Protein AF-A0A529WSM0-F1 (afdb_monomer_lite)

Secondary structure (DSSP, 8-state):
---EEEEE--TTSPPPHHHHTTGGGTTHHHHHHHHHHHHHHHH--S--------EEEE---TT---TT-EEEPTTS-EEE-S-TT-HHHHHHHHHHHHHHTT-------SS-------GGGGGGG--SSSSEESS-SS--SHHHHHHHHHHTT--S-S---------EESS-BTTB-SEE---SHHHHHHHHHHHH-

pLDDT: mean 87.97, std 9.48, range [28.98, 97.44]

Structure (mmCIF, N/CA/C/O backbone):
data_AF-A0A529WSM0-F1
#
_entry.id   AF-A0A529WSM0-F1
#
loop_
_atom_site.group_PDB
_atom_site.id
_atom_site.type_symbol
_atom_site.label_atom_id
_atom_site.label_alt_id
_atom_site.label_comp_id
_atom_site.label_asym_id
_atom_site.label_entity_id
_atom_site.label_seq_id
_atom_site.pdbx_PDB_ins_code
_atom_site.Cartn_x
_atom_site.Cartn_y
_atom_site.Cartn_z
_atom_site.occupancy
_atom_site.B_iso_or_equiv
_atom_site.auth_seq_id
_atom_site.auth_comp_id
_atom_site.auth_asym_id
_atom_site.auth_atom_id
_atom_site.pdbx_PDB_model_num
ATOM 1 N N . VAL A 1 1 ? -7.275 -1.543 5.900 1.00 84.19 1 VAL A N 1
ATOM 2 C CA . VAL A 1 1 ? -6.511 -2.327 4.897 1.00 84.19 1 VAL A CA 1
ATOM 3 C C . VAL A 1 1 ? -5.031 -2.132 5.180 1.00 84.19 1 VAL A C 1
ATOM 5 O O . VAL A 1 1 ? -4.658 -0.983 5.382 1.00 84.19 1 VAL A O 1
ATOM 8 N N . GLY A 1 2 ? -4.216 -3.189 5.252 1.00 86.19 2 GLY A N 1
ATOM 9 C CA . GLY A 1 2 ? -2.780 -3.074 5.559 1.00 86.19 2 GLY A CA 1
ATOM 10 C C . GLY A 1 2 ? -1.899 -3.869 4.594 1.00 86.19 2 GLY A C 1
ATOM 11 O O . GLY A 1 2 ? -2.192 -5.033 4.341 1.00 86.19 2 GLY A O 1
ATOM 12 N N . LYS A 1 3 ? -0.833 -3.246 4.064 1.00 91.62 3 LYS A N 1
ATOM 13 C CA . LYS A 1 3 ? 0.154 -3.885 3.168 1.00 91.62 3 LYS A CA 1
ATOM 14 C C . LYS A 1 3 ? 0.811 -5.070 3.885 1.00 91.62 3 LYS A C 1
ATOM 16 O O . LYS A 1 3 ? 1.392 -4.873 4.951 1.00 91.62 3 LYS A O 1
ATOM 21 N N . GLY A 1 4 ? 0.715 -6.268 3.307 1.00 92.44 4 GLY A N 1
ATOM 22 C CA . GLY A 1 4 ? 1.243 -7.513 3.871 1.00 92.44 4 GLY A CA 1
ATOM 23 C C . GLY A 1 4 ? 2.352 -8.145 3.032 1.00 92.44 4 GLY A C 1
ATOM 24 O O . GLY A 1 4 ? 2.320 -9.350 2.810 1.00 92.44 4 GLY A O 1
ATOM 25 N N . VAL A 1 5 ? 3.318 -7.366 2.542 1.00 95.50 5 VAL A N 1
ATOM 26 C CA . VAL A 1 5 ? 4.475 -7.935 1.830 1.00 95.50 5 VAL A CA 1
ATOM 27 C C . VAL A 1 5 ? 5.446 -8.509 2.864 1.00 95.50 5 VAL A C 1
ATOM 29 O O . VAL A 1 5 ? 6.150 -7.774 3.546 1.00 95.50 5 VAL A O 1
ATOM 32 N N . CYS A 1 6 ? 5.430 -9.828 3.051 1.00 95.56 6 CYS A N 1
ATOM 33 C CA . CYS A 1 6 ? 6.195 -10.520 4.092 1.00 95.56 6 CYS A CA 1
ATOM 34 C C . CYS A 1 6 ? 7.708 -10.355 3.913 1.00 95.56 6 CYS A C 1
ATOM 36 O O . CYS A 1 6 ? 8.440 -10.222 4.895 1.00 95.56 6 CYS A O 1
ATOM 38 N N . PHE A 1 7 ? 8.161 -10.350 2.662 1.00 97.19 7 PHE A N 1
ATOM 39 C CA . PHE A 1 7 ? 9.519 -10.001 2.281 1.00 97.19 7 PHE A CA 1
ATOM 40 C C . PHE A 1 7 ? 9.514 -9.400 0.876 1.00 97.19 7 PHE A C 1
ATOM 42 O O . PHE A 1 7 ? 8.756 -9.845 0.010 1.00 97.19 7 PHE A O 1
ATOM 49 N N . ASP A 1 8 ? 10.356 -8.390 0.669 1.00 96.62 8 ASP A N 1
ATOM 50 C CA . ASP A 1 8 ? 10.431 -7.638 -0.579 1.00 96.62 8 ASP A CA 1
ATOM 51 C C . ASP A 1 8 ? 11.864 -7.618 -1.119 1.00 96.62 8 ASP A C 1
ATOM 53 O O . ASP A 1 8 ? 12.751 -6.947 -0.588 1.00 96.62 8 ASP A O 1
ATOM 57 N N . THR A 1 9 ? 12.097 -8.381 -2.185 1.00 97.12 9 THR A N 1
ATOM 58 C CA . THR A 1 9 ? 13.363 -8.342 -2.935 1.00 97.12 9 THR A CA 1
ATOM 59 C C . THR A 1 9 ? 13.409 -7.188 -3.941 1.00 97.12 9 THR A C 1
ATOM 61 O O . THR A 1 9 ? 14.482 -6.868 -4.455 1.00 97.12 9 THR A O 1
ATOM 64 N N . GLY A 1 10 ? 12.253 -6.584 -4.219 1.00 96.25 10 GLY A N 1
ATOM 65 C CA . GLY A 1 10 ? 11.970 -5.697 -5.342 1.00 96.25 10 GLY A CA 1
ATOM 66 C C . GLY A 1 10 ? 11.543 -6.393 -6.626 1.00 96.25 10 GLY A C 1
ATOM 67 O O . GLY A 1 10 ? 11.152 -5.730 -7.583 1.00 96.25 10 GLY A O 1
ATOM 68 N N . GLY A 1 11 ? 11.551 -7.727 -6.667 1.00 97.19 11 GLY A N 1
ATOM 69 C CA . GLY A 1 11 ? 11.264 -8.470 -7.890 1.00 97.19 11 GLY A CA 1
ATOM 70 C C . GLY A 1 11 ? 12.395 -8.301 -8.907 1.00 97.19 11 GLY A C 1
ATOM 71 O O . GLY A 1 11 ? 13.566 -8.239 -8.535 1.00 97.19 11 GLY A O 1
ATOM 72 N N . LEU A 1 12 ? 12.069 -8.266 -10.200 1.00 96.56 12 LEU A N 1
ATOM 73 C CA . LEU A 1 12 ? 13.086 -8.161 -11.255 1.00 96.56 12 LEU A CA 1
ATOM 74 C C . LEU A 1 12 ? 13.833 -6.816 -11.239 1.00 96.56 12 LEU A C 1
ATOM 76 O O . LEU A 1 12 ? 15.017 -6.786 -11.573 1.00 96.56 12 LEU A O 1
ATOM 80 N N . ASP A 1 13 ? 13.193 -5.746 -10.771 1.00 95.81 13 ASP A N 1
ATOM 81 C CA . ASP A 1 13 ? 13.838 -4.489 -10.377 1.00 95.81 13 ASP A CA 1
ATOM 82 C C . ASP A 1 13 ? 14.452 -4.616 -8.972 1.00 95.81 13 ASP A C 1
ATOM 84 O O . ASP A 1 13 ? 14.010 -4.010 -7.997 1.00 95.81 13 ASP A O 1
ATOM 88 N N . ILE A 1 14 ? 15.473 -5.467 -8.866 1.00 97.06 14 ILE A N 1
ATOM 89 C CA . ILE A 1 14 ? 16.057 -5.898 -7.593 1.00 97.06 14 ILE A CA 1
ATOM 90 C C . ILE A 1 14 ? 16.595 -4.734 -6.745 1.00 97.06 14 ILE A C 1
ATOM 92 O O . ILE A 1 14 ? 17.343 -3.869 -7.216 1.00 97.06 14 ILE A O 1
ATOM 96 N N . LYS A 1 15 ? 16.303 -4.762 -5.439 1.00 96.19 15 LYS A N 1
ATOM 97 C CA . LYS A 1 15 ? 16.913 -3.838 -4.475 1.00 96.19 15 LYS A CA 1
ATOM 98 C C . LYS A 1 15 ? 18.409 -4.129 -4.290 1.00 96.19 15 LYS A C 1
ATOM 100 O O . LYS A 1 15 ? 18.812 -5.293 -4.215 1.00 96.19 15 LYS A O 1
ATOM 105 N N . PRO A 1 16 ? 19.253 -3.104 -4.067 1.00 96.44 16 PRO A N 1
ATOM 106 C CA . PRO A 1 16 ? 20.597 -3.331 -3.547 1.00 96.44 16 PRO A CA 1
ATOM 107 C C . PRO A 1 16 ? 20.528 -3.938 -2.136 1.00 96.44 16 PRO A C 1
ATOM 109 O O . PRO A 1 16 ? 19.568 -3.707 -1.396 1.00 96.44 16 PRO A O 1
ATOM 112 N N . SER A 1 17 ? 21.576 -4.652 -1.712 1.00 94.56 17 SER A N 1
ATOM 113 C CA . SER A 1 17 ? 21.606 -5.358 -0.418 1.00 94.56 17 SER A CA 1
ATOM 114 C C . SER A 1 17 ? 21.254 -4.464 0.778 1.00 94.56 17 SER A C 1
ATOM 116 O O . SER A 1 17 ? 20.563 -4.899 1.696 1.00 94.56 17 SER A O 1
ATOM 118 N N . SER A 1 18 ? 21.681 -3.197 0.756 1.00 92.88 18 SER A N 1
ATOM 119 C CA . SER A 1 18 ? 21.356 -2.208 1.791 1.00 92.88 18 SER A CA 1
ATOM 120 C C . SER A 1 18 ? 19.863 -1.863 1.849 1.00 92.88 18 SER A C 1
ATOM 122 O O . SER A 1 18 ? 19.325 -1.685 2.939 1.00 92.88 18 SER A O 1
ATOM 124 N N . GLY A 1 19 ? 19.188 -1.806 0.698 1.00 90.56 19 GLY A N 1
ATOM 125 C CA . GLY A 1 19 ? 17.744 -1.585 0.601 1.00 90.56 19 GLY A CA 1
ATOM 126 C C . GLY A 1 19 ? 16.927 -2.821 0.980 1.00 90.56 19 GLY A C 1
ATOM 127 O O . GLY A 1 19 ? 15.835 -2.687 1.521 1.00 90.56 19 GLY A O 1
ATOM 128 N N . MET A 1 20 ? 17.472 -4.020 0.758 1.00 96.44 20 MET A N 1
ATOM 129 C CA . MET A 1 20 ? 16.793 -5.290 1.033 1.00 96.44 20 MET A CA 1
ATOM 130 C C . MET A 1 20 ? 16.892 -5.736 2.502 1.00 96.44 20 MET A C 1
ATOM 132 O O . MET A 1 20 ? 15.991 -6.400 3.010 1.00 96.44 20 MET A O 1
ATOM 136 N N . LEU A 1 21 ? 17.959 -5.350 3.215 1.00 94.50 21 LEU A N 1
ATOM 137 C CA . LEU A 1 21 ? 18.302 -5.847 4.558 1.00 94.50 21 LEU A CA 1
ATOM 138 C C . LEU A 1 21 ? 17.146 -5.800 5.574 1.00 94.50 21 LEU A C 1
ATOM 140 O O . LEU A 1 21 ? 17.018 -6.681 6.424 1.00 94.50 21 LEU A O 1
ATOM 144 N N . LEU A 1 22 ? 16.309 -4.764 5.503 1.00 92.50 22 LEU A N 1
ATOM 145 C CA . LEU A 1 22 ? 15.209 -4.554 6.444 1.00 92.50 22 LEU A CA 1
ATOM 146 C C . LEU A 1 22 ? 13.841 -4.982 5.899 1.00 92.50 22 LEU A C 1
ATOM 148 O O . LEU A 1 22 ? 12.845 -4.781 6.586 1.00 92.50 22 LEU A O 1
ATOM 152 N N . MET A 1 23 ? 13.754 -5.585 4.712 1.00 94.56 23 MET A N 1
ATOM 153 C CA . MET A 1 23 ? 12.479 -5.816 4.015 1.00 94.56 23 MET A CA 1
ATOM 154 C C . MET A 1 23 ? 11.564 -6.865 4.652 1.00 94.56 23 MET A C 1
ATOM 156 O O . MET A 1 23 ? 10.386 -6.920 4.323 1.00 94.56 23 MET A O 1
ATOM 160 N N . LYS A 1 24 ? 12.019 -7.573 5.694 1.00 92.62 24 LYS A N 1
ATOM 161 C CA . LYS A 1 24 ? 11.111 -8.288 6.613 1.00 92.62 24 LYS A CA 1
ATOM 162 C C . LYS A 1 24 ? 10.058 -7.374 7.261 1.00 92.62 24 LYS A C 1
ATOM 164 O O . LYS A 1 24 ? 9.053 -7.853 7.771 1.00 92.62 24 LYS A O 1
ATOM 169 N N . LYS A 1 25 ? 10.310 -6.059 7.301 1.00 91.38 25 LYS A N 1
ATOM 170 C CA . LYS A 1 25 ? 9.404 -5.054 7.872 1.00 91.38 25 LYS A CA 1
ATOM 171 C C . LYS A 1 25 ? 8.301 -4.612 6.911 1.00 91.38 25 LYS A C 1
ATOM 173 O O . LYS A 1 25 ? 7.454 -3.814 7.302 1.00 91.38 25 LYS A O 1
ATOM 178 N N . ASP A 1 26 ? 8.328 -5.053 5.657 1.00 91.69 26 ASP A N 1
ATOM 179 C CA . ASP A 1 26 ? 7.460 -4.521 4.603 1.00 91.69 26 ASP A CA 1
ATOM 180 C C . ASP A 1 26 ? 5.983 -4.974 4.729 1.00 91.69 26 ASP A C 1
ATOM 182 O O . ASP A 1 26 ? 5.065 -4.439 4.105 1.00 91.69 26 ASP A O 1
ATOM 186 N N . MET A 1 27 ? 5.735 -5.879 5.680 1.00 92.81 27 MET A N 1
ATOM 187 C CA . MET A 1 27 ? 4.426 -6.274 6.210 1.00 92.81 27 MET A CA 1
ATOM 188 C C . MET A 1 27 ? 3.983 -5.433 7.423 1.00 92.81 27 MET A C 1
ATOM 190 O O . MET A 1 27 ? 2.953 -5.708 8.045 1.00 92.81 27 MET A O 1
ATOM 194 N N . GLY A 1 28 ? 4.735 -4.387 7.776 1.00 89.50 28 GLY A N 1
ATOM 195 C CA . GLY A 1 28 ? 4.471 -3.536 8.935 1.00 89.50 28 GLY A CA 1
ATOM 196 C C . GLY A 1 28 ? 3.110 -2.841 8.873 1.00 89.50 28 GLY A C 1
ATOM 197 O O . GLY A 1 28 ? 2.465 -2.664 9.905 1.00 89.50 28 GLY A O 1
ATOM 198 N N . GLY A 1 29 ? 2.613 -2.517 7.675 1.00 88.06 29 GLY A N 1
ATOM 199 C CA . GLY A 1 29 ? 1.255 -1.996 7.482 1.00 88.06 29 GLY A CA 1
ATOM 200 C C . GLY A 1 29 ? 0.172 -2.988 7.919 1.00 88.06 29 GLY A C 1
ATOM 201 O O . GLY A 1 29 ? -0.765 -2.612 8.622 1.00 88.06 29 GLY A O 1
ATOM 202 N N . ALA A 1 30 ? 0.309 -4.264 7.552 1.00 89.81 30 ALA A N 1
ATOM 203 C CA . ALA A 1 30 ? -0.580 -5.333 7.997 1.00 89.81 30 ALA A CA 1
ATOM 204 C C . ALA A 1 30 ? -0.528 -5.522 9.518 1.00 89.81 30 ALA A C 1
ATOM 206 O O . ALA A 1 30 ? -1.579 -5.573 10.158 1.00 89.81 30 ALA A O 1
ATOM 207 N N . ALA A 1 31 ? 0.674 -5.546 10.105 1.00 92.69 31 ALA A N 1
ATOM 208 C CA . ALA A 1 31 ? 0.848 -5.655 11.553 1.00 92.69 31 ALA A CA 1
ATOM 209 C C . ALA A 1 31 ? 0.188 -4.485 12.308 1.00 92.69 31 ALA A C 1
ATOM 211 O O . ALA A 1 31 ? -0.527 -4.709 13.283 1.00 92.69 31 ALA A O 1
ATOM 212 N N . ASN A 1 32 ? 0.347 -3.250 11.817 1.00 89.81 32 ASN A N 1
ATOM 213 C CA . ASN A 1 32 ? -0.302 -2.069 12.394 1.00 89.81 32 ASN A CA 1
ATOM 214 C C . ASN A 1 32 ? -1.832 -2.161 12.326 1.00 89.81 32 ASN A C 1
ATOM 216 O O . ASN A 1 32 ? -2.509 -1.889 13.315 1.00 89.81 32 ASN A O 1
ATOM 220 N N . VAL A 1 33 ? -2.395 -2.591 11.193 1.00 89.19 33 VAL A N 1
ATOM 221 C CA . VAL A 1 33 ? -3.852 -2.742 11.051 1.00 89.19 33 VAL A CA 1
ATOM 222 C C . VAL A 1 33 ? -4.405 -3.853 11.948 1.00 89.19 33 VAL A C 1
ATOM 224 O O . VAL A 1 33 ? -5.491 -3.687 12.500 1.00 89.19 33 VAL A O 1
ATOM 227 N N . LEU A 1 34 ? -3.674 -4.955 12.143 1.00 92.50 34 LEU A N 1
ATOM 228 C CA . LEU A 1 34 ? -4.053 -5.998 13.105 1.00 92.50 34 LEU A CA 1
ATOM 229 C C . LEU A 1 34 ? -4.000 -5.491 14.549 1.00 92.50 34 LEU A C 1
ATOM 231 O O . LEU A 1 34 ? -4.934 -5.733 15.312 1.00 92.50 34 LEU A O 1
ATOM 235 N N . GLY A 1 35 ? -2.943 -4.757 14.910 1.00 92.25 35 GLY A N 1
ATOM 236 C CA . GLY A 1 35 ? -2.817 -4.122 16.222 1.00 92.25 35 GLY A CA 1
ATOM 237 C C . GLY A 1 35 ? -3.979 -3.169 16.497 1.00 92.25 35 GLY A C 1
ATOM 238 O O . GLY A 1 35 ? -4.652 -3.296 17.518 1.00 92.25 35 GLY A O 1
ATOM 239 N N . LEU A 1 36 ? -4.291 -2.292 15.541 1.00 90.50 36 LEU A N 1
ATOM 240 C CA . LEU A 1 36 ? -5.448 -1.403 15.611 1.00 90.50 36 LEU A CA 1
ATOM 241 C C . LEU A 1 36 ? -6.761 -2.176 15.767 1.00 90.50 36 LEU A C 1
ATOM 243 O O . LEU A 1 36 ? -7.572 -1.832 16.620 1.00 90.50 36 LEU A O 1
ATOM 247 N N . ALA A 1 37 ? -6.981 -3.217 14.963 1.00 89.88 37 ALA A N 1
ATOM 248 C CA . ALA A 1 37 ? -8.197 -4.018 15.042 1.00 89.88 37 ALA A CA 1
ATOM 249 C C . ALA A 1 37 ? -8.369 -4.648 16.429 1.00 89.88 37 ALA A C 1
ATOM 251 O O . ALA A 1 37 ? -9.467 -4.618 16.979 1.00 89.88 37 ALA A O 1
ATOM 252 N N . SER A 1 38 ? -7.281 -5.156 17.017 1.00 93.00 38 SER A N 1
ATOM 253 C CA . SER A 1 38 ? -7.270 -5.668 18.390 1.00 93.00 38 SER A CA 1
ATOM 254 C C . SER A 1 38 ? -7.696 -4.597 19.397 1.00 93.00 38 SER A C 1
ATOM 256 O O . SER A 1 38 ? -8.569 -4.844 20.230 1.00 93.00 38 SER A O 1
ATOM 258 N N . MET A 1 39 ? -7.156 -3.379 19.275 1.00 91.50 39 MET A N 1
ATOM 259 C CA . MET A 1 39 ? -7.520 -2.269 20.158 1.00 91.50 39 MET A CA 1
ATOM 260 C C . MET A 1 39 ? -8.989 -1.845 19.994 1.00 91.50 39 MET A C 1
ATOM 262 O O . MET A 1 39 ? -9.691 -1.676 20.987 1.00 91.50 39 MET A O 1
ATOM 266 N N . VAL A 1 40 ? -9.485 -1.745 18.756 1.00 89.62 40 VAL A N 1
ATOM 267 C CA . VAL A 1 40 ? -10.892 -1.419 18.468 1.00 89.62 40 VAL A CA 1
ATOM 268 C C . VAL A 1 40 ? -11.824 -2.487 19.040 1.00 89.62 40 VAL A C 1
ATOM 270 O O . VAL A 1 40 ? -12.797 -2.155 19.707 1.00 89.62 40 VAL A O 1
ATOM 273 N N . MET A 1 41 ? -11.525 -3.775 18.847 1.00 90.88 41 MET A N 1
ATOM 274 C CA . MET A 1 41 ? -12.328 -4.861 19.423 1.00 90.88 41 MET A CA 1
ATOM 275 C C . MET A 1 41 ? -12.343 -4.821 20.958 1.00 90.88 41 MET A C 1
ATOM 277 O O . MET A 1 41 ? -13.377 -5.106 21.561 1.00 90.88 41 MET A O 1
ATOM 281 N N . ALA A 1 42 ? -11.230 -4.439 21.593 1.00 91.44 42 ALA A N 1
ATOM 282 C CA . ALA A 1 42 ? -11.151 -4.282 23.044 1.00 91.44 42 ALA A CA 1
ATOM 283 C C . ALA A 1 42 ? -12.002 -3.108 23.561 1.00 91.44 42 ALA A C 1
ATOM 285 O O . ALA A 1 42 ? -12.611 -3.227 24.624 1.00 91.44 42 ALA A O 1
ATOM 286 N N . ALA A 1 43 ? -12.091 -2.016 22.795 1.00 89.19 43 ALA A N 1
ATOM 287 C CA . ALA A 1 43 ? -12.942 -0.866 23.102 1.00 89.19 43 ALA A CA 1
ATOM 288 C C . ALA A 1 43 ? -14.447 -1.147 22.902 1.00 89.19 43 ALA A C 1
ATOM 290 O O . ALA A 1 43 ? -15.277 -0.422 23.442 1.00 89.19 43 ALA A O 1
ATOM 291 N N . LYS A 1 44 ? -14.804 -2.210 22.163 1.00 88.75 44 LYS A N 1
ATOM 292 C CA . LYS A 1 44 ? -16.190 -2.628 21.864 1.00 88.75 44 LYS A CA 1
ATOM 293 C C . LYS A 1 44 ? -17.109 -1.512 21.310 1.00 88.75 44 LYS A C 1
ATOM 295 O O . LYS A 1 44 ? -18.264 -1.440 21.734 1.00 88.75 44 LYS A O 1
ATOM 300 N N . PRO A 1 45 ? -16.660 -0.663 20.364 1.00 85.81 45 PRO A N 1
ATOM 301 C CA . PRO A 1 45 ? -17.536 0.326 19.749 1.00 85.81 45 PRO A CA 1
ATOM 302 C C . PRO A 1 45 ? -18.605 -0.366 18.895 1.00 85.81 45 PRO A C 1
ATOM 304 O O . PRO A 1 45 ? -18.412 -1.489 18.415 1.00 85.81 45 PRO A O 1
ATOM 307 N N . ASN A 1 46 ? -19.729 0.310 18.666 1.00 88.06 46 ASN A N 1
ATOM 308 C CA . ASN A 1 46 ? -20.845 -0.236 17.896 1.00 88.06 46 ASN A CA 1
ATOM 309 C C . ASN A 1 46 ? -20.588 -0.122 16.381 1.00 88.06 46 ASN A C 1
ATOM 311 O O . ASN A 1 46 ? -21.252 0.633 15.673 1.00 88.06 46 ASN A O 1
ATOM 315 N N . VAL A 1 47 ? -19.588 -0.855 15.882 1.00 86.50 47 VAL A N 1
ATOM 316 C CA . VAL A 1 47 ? -19.152 -0.824 14.476 1.00 86.50 47 VAL A CA 1
ATOM 317 C C . VAL A 1 47 ? -19.042 -2.220 13.877 1.00 86.50 47 VAL A C 1
ATOM 319 O O . VAL A 1 47 ? -18.645 -3.183 14.534 1.00 86.50 47 VAL A O 1
ATOM 322 N N . ARG A 1 48 ? -19.288 -2.320 12.568 1.00 87.62 48 ARG A N 1
ATOM 323 C CA . ARG A 1 48 ? -18.932 -3.503 11.776 1.00 87.62 48 ARG A CA 1
ATOM 324 C C . ARG A 1 48 ? -17.489 -3.368 11.288 1.00 87.62 48 ARG A C 1
ATOM 326 O O . ARG A 1 48 ? -17.232 -2.820 10.220 1.00 87.62 48 ARG A O 1
ATOM 333 N N . LEU A 1 49 ? -16.538 -3.860 12.080 1.00 88.19 49 LEU A N 1
ATOM 334 C CA . LEU A 1 49 ? -15.119 -3.822 11.726 1.00 88.19 49 LEU A CA 1
ATOM 335 C C . LEU A 1 49 ? -14.785 -4.852 10.633 1.00 88.19 49 LEU A C 1
ATOM 337 O O . LEU A 1 49 ? -15.041 -6.044 10.796 1.00 88.19 49 LEU A O 1
ATOM 341 N N . ARG A 1 50 ? -14.142 -4.405 9.546 1.00 88.12 50 ARG A N 1
ATOM 342 C CA . ARG A 1 50 ? -13.559 -5.277 8.513 1.00 88.12 50 ARG A CA 1
ATOM 343 C C . ARG A 1 50 ? -12.069 -5.002 8.351 1.00 88.12 50 ARG A C 1
ATOM 345 O O . ARG A 1 50 ? -11.647 -3.860 8.176 1.00 88.12 50 ARG A O 1
ATOM 352 N N . VAL A 1 51 ? -11.274 -6.070 8.360 1.00 87.50 51 VAL A N 1
ATOM 353 C CA . VAL A 1 51 ? -9.822 -6.025 8.157 1.00 87.50 51 VAL A CA 1
ATOM 354 C C . VAL A 1 51 ? -9.471 -6.798 6.893 1.00 87.50 51 VAL A C 1
ATOM 356 O O . VAL A 1 51 ? -9.892 -7.936 6.723 1.00 87.50 51 VAL A O 1
ATOM 359 N N . LEU A 1 52 ? -8.694 -6.174 6.006 1.00 84.81 52 LEU A N 1
ATOM 360 C CA . LEU A 1 52 ? -8.192 -6.787 4.775 1.00 84.81 52 LEU A CA 1
ATOM 361 C C . LEU A 1 52 ? -6.674 -6.635 4.716 1.00 84.81 52 LEU A C 1
ATOM 363 O O . LEU A 1 52 ? -6.154 -5.523 4.880 1.00 84.81 52 LEU A O 1
ATOM 367 N N . ILE A 1 53 ? -5.994 -7.755 4.484 1.00 90.62 53 ILE A N 1
ATOM 368 C CA . ILE A 1 53 ? -4.538 -7.861 4.396 1.00 90.62 53 ILE A CA 1
ATOM 369 C C . ILE A 1 53 ? -4.212 -8.681 3.148 1.00 90.62 53 ILE A C 1
ATOM 371 O O . ILE A 1 53 ? -4.391 -9.900 3.168 1.00 90.62 53 ILE A O 1
ATOM 375 N N . PRO A 1 54 ? -3.757 -8.050 2.057 1.00 89.06 54 PRO A N 1
ATOM 376 C CA . PRO A 1 54 ? -3.115 -8.788 0.985 1.00 89.06 54 PRO A CA 1
ATOM 377 C C . PRO A 1 54 ? -1.725 -9.236 1.456 1.00 89.06 54 PRO A C 1
ATOM 379 O O . PRO A 1 54 ? -0.822 -8.410 1.602 1.00 89.06 54 PRO A O 1
ATOM 382 N N . ALA A 1 55 ? -1.581 -10.531 1.742 1.00 94.38 55 ALA A N 1
ATOM 383 C CA . ALA A 1 55 ? -0.338 -11.134 2.213 1.00 94.38 55 ALA A CA 1
ATOM 384 C C . ALA A 1 55 ? 0.393 -11.835 1.061 1.00 94.38 55 ALA A C 1
ATOM 386 O O . ALA A 1 55 ? -0.149 -12.771 0.475 1.00 94.38 55 ALA A O 1
ATOM 387 N N . VAL A 1 56 ? 1.598 -11.374 0.728 1.00 95.44 56 VAL A N 1
ATOM 388 C CA . VAL A 1 56 ? 2.399 -11.875 -0.403 1.00 95.44 56 VAL A CA 1
ATOM 389 C C . VAL A 1 56 ? 3.893 -11.825 -0.083 1.00 95.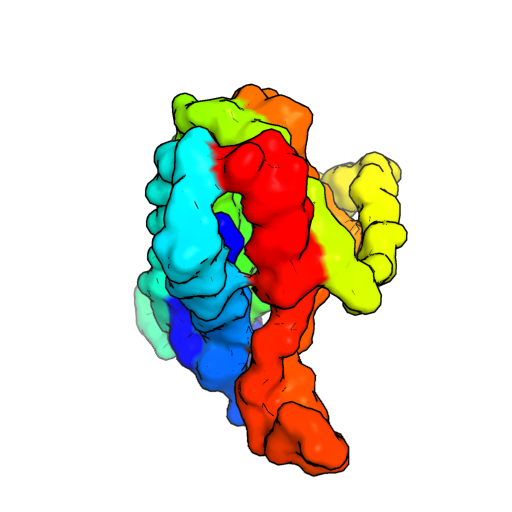44 56 VAL A C 1
ATOM 391 O O . VAL A 1 56 ? 4.306 -11.192 0.885 1.00 95.44 56 VAL A O 1
ATOM 394 N N . GLU A 1 57 ? 4.707 -12.442 -0.930 1.00 95.88 57 GLU A N 1
ATOM 395 C CA . GLU A 1 57 ? 6.144 -12.181 -1.021 1.00 95.88 57 GLU A CA 1
ATOM 396 C C . GLU A 1 57 ? 6.442 -11.600 -2.408 1.00 95.88 57 GLU A C 1
ATOM 398 O O . GLU A 1 57 ? 5.835 -12.032 -3.392 1.00 95.88 57 GLU A O 1
ATOM 403 N N . ASN A 1 58 ? 7.338 -10.615 -2.493 1.00 96.75 58 ASN A N 1
ATOM 404 C CA . ASN A 1 58 ? 7.805 -10.079 -3.770 1.00 96.75 58 ASN A CA 1
ATOM 405 C C . ASN A 1 58 ? 9.190 -10.642 -4.077 1.00 96.75 58 ASN A C 1
ATOM 407 O O . ASN A 1 58 ? 10.210 -10.123 -3.609 1.00 96.75 58 ASN A O 1
ATOM 411 N N . SER A 1 59 ? 9.214 -11.740 -4.829 1.00 96.00 59 SER A N 1
ATOM 412 C CA . SER A 1 59 ? 10.405 -12.568 -5.030 1.00 96.00 59 SER A CA 1
ATOM 413 C C . SER A 1 59 ? 10.831 -12.608 -6.498 1.00 96.00 59 SER A C 1
ATOM 415 O O . SER A 1 59 ? 10.011 -12.549 -7.416 1.00 96.00 59 SER A O 1
ATOM 417 N N . ILE A 1 60 ? 12.131 -12.790 -6.723 1.00 96.94 60 ILE A N 1
ATOM 418 C CA . ILE A 1 60 ? 12.683 -13.098 -8.045 1.00 96.94 60 ILE A CA 1
ATOM 419 C C . ILE A 1 60 ? 12.503 -14.589 -8.320 1.00 96.94 60 ILE A C 1
ATOM 421 O O . ILE A 1 60 ? 13.039 -15.436 -7.607 1.00 96.94 60 ILE A O 1
ATOM 425 N N . ALA A 1 61 ? 11.772 -14.908 -9.382 1.00 94.88 61 ALA A N 1
ATOM 426 C CA . ALA A 1 61 ? 11.545 -16.270 -9.842 1.00 94.88 61 ALA A CA 1
ATOM 427 C C . ALA A 1 61 ? 11.271 -16.286 -11.353 1.00 94.88 61 ALA A C 1
ATOM 429 O O . ALA A 1 61 ? 11.005 -15.249 -11.961 1.00 94.88 61 ALA A O 1
ATOM 430 N N . GLY A 1 62 ? 11.287 -17.470 -11.974 1.00 95.94 62 GLY A N 1
ATOM 431 C CA . GLY A 1 62 ? 11.003 -17.610 -13.411 1.00 95.94 62 GLY A CA 1
ATOM 432 C C . GLY A 1 62 ? 9.601 -17.128 -13.825 1.00 95.94 62 GLY A C 1
ATOM 433 O O . GLY A 1 62 ? 9.383 -16.769 -14.981 1.00 95.94 62 GLY A O 1
ATOM 434 N N . ASN A 1 63 ? 8.663 -17.079 -12.877 1.00 94.81 63 ASN A N 1
ATOM 435 C CA . ASN A 1 63 ? 7.295 -16.588 -13.048 1.00 94.81 63 ASN A CA 1
ATOM 436 C C . ASN A 1 63 ? 7.070 -15.172 -12.484 1.00 94.81 63 ASN A C 1
ATOM 438 O O . ASN A 1 63 ? 5.915 -14.773 -12.344 1.00 94.81 63 ASN A O 1
ATOM 442 N N . ALA A 1 64 ? 8.127 -14.423 -12.152 1.00 96.19 64 ALA A N 1
ATOM 443 C CA . ALA A 1 64 ? 7.989 -13.039 -11.707 1.00 96.19 64 ALA A CA 1
ATOM 444 C C . ALA A 1 64 ? 7.328 -12.171 -12.794 1.00 96.19 64 ALA A C 1
ATOM 446 O O . ALA A 1 64 ? 7.573 -12.354 -13.994 1.00 96.19 64 ALA A O 1
ATOM 447 N N . PHE A 1 65 ? 6.489 -11.230 -12.357 1.00 95.06 65 PHE A N 1
ATOM 448 C CA . PHE A 1 65 ? 5.967 -10.169 -13.216 1.00 95.06 65 PHE A CA 1
ATOM 449 C C . PHE A 1 65 ? 7.094 -9.189 -13.565 1.00 95.06 65 PHE A C 1
ATOM 451 O O . PHE A 1 65 ? 8.103 -9.106 -12.860 1.00 95.06 65 PHE A O 1
ATOM 458 N N . ARG A 1 66 ? 6.958 -8.505 -14.697 1.00 97.44 66 ARG A N 1
ATOM 459 C CA . ARG A 1 66 ? 8.052 -7.798 -15.372 1.00 97.44 66 ARG A CA 1
ATOM 460 C C . ARG A 1 66 ? 7.721 -6.324 -15.570 1.00 97.44 66 ARG A C 1
ATOM 462 O O . ARG A 1 66 ? 6.550 -5.985 -15.748 1.00 97.44 66 ARG A O 1
ATOM 469 N N . PRO A 1 67 ? 8.737 -5.453 -15.645 1.00 97.00 67 PRO A N 1
ATOM 470 C CA . PRO A 1 67 ? 8.565 -4.142 -16.251 1.00 97.00 67 PRO A CA 1
ATOM 471 C C . PRO A 1 67 ? 7.946 -4.267 -17.648 1.00 97.00 67 PRO A C 1
ATOM 473 O O . PRO A 1 67 ? 8.374 -5.094 -18.454 1.00 97.00 67 PRO A O 1
ATOM 476 N N . GLY A 1 68 ? 6.929 -3.456 -17.922 1.00 95.38 68 GLY A N 1
ATOM 477 C CA . GLY A 1 68 ? 6.139 -3.486 -19.151 1.00 95.38 68 GLY A CA 1
ATOM 478 C C . GLY A 1 68 ? 4.957 -4.459 -19.139 1.00 95.38 68 GLY A C 1
ATOM 479 O O . GLY A 1 68 ? 4.123 -4.377 -20.041 1.00 95.38 68 GLY A O 1
ATOM 480 N N . ASP A 1 69 ? 4.826 -5.337 -18.136 1.00 97.31 69 ASP A N 1
ATOM 481 C CA . ASP A 1 69 ? 3.595 -6.117 -17.973 1.00 97.31 69 ASP A CA 1
ATOM 482 C C . ASP A 1 69 ? 2.411 -5.169 -17.716 1.00 97.31 69 ASP A C 1
ATOM 484 O O . ASP A 1 69 ? 2.542 -4.136 -17.054 1.00 97.31 69 ASP A O 1
ATOM 488 N N . VAL A 1 70 ? 1.231 -5.538 -18.216 1.00 97.38 70 VAL A N 1
ATOM 489 C CA . VAL A 1 70 ? -0.024 -4.831 -17.936 1.00 97.38 70 VAL A CA 1
ATOM 490 C C . VAL A 1 70 ? -0.911 -5.738 -17.098 1.00 97.38 70 VAL A C 1
ATOM 492 O O . VAL A 1 70 ? -1.419 -6.754 -17.576 1.00 97.38 70 VAL A O 1
ATOM 495 N N . LEU A 1 71 ? -1.100 -5.373 -15.833 1.00 95.69 71 LEU A N 1
ATOM 496 C CA . LEU A 1 71 ? -1.919 -6.130 -14.892 1.00 95.69 71 LEU A CA 1
ATOM 497 C C . LEU A 1 71 ? -3.335 -5.558 -14.834 1.00 95.69 71 LEU A C 1
ATOM 499 O O . LEU A 1 71 ? -3.540 -4.344 -14.820 1.00 95.69 71 LEU A O 1
ATOM 503 N N . LYS A 1 72 ? -4.334 -6.439 -14.771 1.00 95.94 72 LYS A N 1
ATOM 504 C CA . LYS A 1 72 ? -5.736 -6.050 -14.594 1.00 95.94 72 LYS A CA 1
ATOM 505 C C . LYS A 1 72 ? -6.082 -6.039 -13.107 1.00 95.94 72 LYS A C 1
ATOM 507 O O . LYS A 1 72 ? -6.006 -7.079 -12.463 1.00 95.94 72 LYS A O 1
ATOM 512 N N . SER A 1 73 ? -6.499 -4.887 -12.586 1.00 94.12 73 SER A N 1
ATOM 513 C CA . SER A 1 73 ? -6.975 -4.771 -11.200 1.00 94.12 73 SER A CA 1
ATOM 514 C C . SER A 1 73 ? -8.403 -5.293 -11.026 1.00 94.12 73 SER A C 1
ATOM 516 O O . SER A 1 73 ? -9.191 -5.353 -11.977 1.00 94.12 73 SER A O 1
ATOM 518 N N . ARG A 1 74 ? -8.790 -5.562 -9.776 1.00 90.25 74 ARG A N 1
ATOM 519 C CA . ARG A 1 74 ? -10.161 -5.879 -9.357 1.00 90.25 74 ARG A CA 1
ATOM 520 C C . ARG A 1 74 ? -11.166 -4.801 -9.765 1.00 90.25 74 ARG A C 1
ATOM 522 O O . ARG A 1 74 ? -12.293 -5.134 -10.118 1.00 90.25 74 ARG A O 1
ATOM 529 N N . LYS A 1 75 ? -10.762 -3.525 -9.764 1.00 88.56 75 LYS A N 1
ATOM 530 C CA . LYS A 1 75 ? -11.611 -2.400 -10.201 1.00 88.56 75 LYS A CA 1
ATOM 531 C C . LYS A 1 75 ? -11.814 -2.361 -11.726 1.00 88.56 75 LYS A C 1
ATOM 533 O O . LYS A 1 75 ? -12.604 -1.568 -12.223 1.00 88.56 75 LYS A O 1
ATOM 538 N N . GLY A 1 76 ? -11.107 -3.204 -12.480 1.00 92.38 76 GLY A N 1
ATOM 539 C CA . GLY A 1 76 ? -11.135 -3.222 -13.942 1.00 92.38 76 GLY A CA 1
ATOM 540 C C . GLY A 1 76 ? -10.170 -2.232 -14.598 1.00 92.38 76 GLY A C 1
ATOM 541 O O . GLY A 1 76 ? -10.052 -2.255 -15.817 1.00 92.38 76 GLY A O 1
ATOM 542 N N . ILE A 1 77 ? -9.454 -1.425 -13.806 1.00 92.88 77 ILE A N 1
ATOM 543 C CA . ILE A 1 77 ? -8.388 -0.526 -14.271 1.00 92.88 77 ILE A CA 1
ATOM 544 C C . ILE A 1 77 ? -7.156 -1.367 -14.623 1.00 92.88 77 ILE A C 1
ATOM 546 O O . ILE A 1 77 ? -6.747 -2.230 -13.837 1.00 92.88 77 ILE A O 1
ATOM 550 N N . THR A 1 78 ? -6.562 -1.113 -15.780 1.00 96.31 78 THR A N 1
ATOM 551 C CA . THR A 1 78 ? -5.301 -1.721 -16.213 1.00 96.31 78 THR A CA 1
ATOM 552 C C . THR A 1 78 ? -4.106 -0.899 -15.734 1.00 96.31 78 THR A C 1
ATOM 554 O O . THR A 1 78 ? -4.117 0.331 -15.789 1.00 96.31 78 THR A O 1
ATOM 557 N N . VAL A 1 79 ? -3.074 -1.578 -15.232 1.00 94.94 79 VAL A N 1
ATOM 558 C CA . VAL A 1 79 ? -1.873 -0.952 -14.668 1.00 94.94 79 VAL A CA 1
ATOM 559 C C . VAL A 1 79 ? -0.641 -1.472 -15.393 1.00 94.94 79 VAL A C 1
ATOM 561 O O . VAL A 1 79 ? -0.338 -2.661 -15.315 1.00 94.94 79 VAL A O 1
ATOM 564 N N . GLU A 1 80 ? 0.078 -0.581 -16.068 1.00 97.12 80 GLU A N 1
ATOM 565 C CA . GLU A 1 80 ? 1.417 -0.867 -16.584 1.00 97.12 80 GLU A CA 1
ATOM 566 C C . GLU A 1 80 ? 2.421 -0.881 -15.427 1.00 97.12 80 GLU A C 1
ATOM 568 O O . GLU A 1 80 ? 2.467 0.040 -14.601 1.00 97.12 80 GLU A O 1
ATOM 573 N N . ILE A 1 81 ? 3.245 -1.922 -15.386 1.00 96.75 81 ILE A N 1
ATOM 574 C CA . ILE A 1 81 ? 4.327 -2.059 -14.419 1.00 96.75 81 ILE A CA 1
ATOM 575 C C . ILE A 1 81 ? 5.542 -1.293 -14.934 1.00 96.75 81 ILE A C 1
ATOM 577 O O . ILE A 1 81 ? 6.262 -1.764 -15.807 1.00 96.75 81 ILE A O 1
ATOM 581 N N . GLY A 1 82 ? 5.784 -0.101 -14.398 1.00 93.00 82 GLY A N 1
ATOM 582 C CA . GLY A 1 82 ? 7.022 0.639 -14.636 1.00 93.00 82 GLY A CA 1
ATOM 583 C C . GLY A 1 82 ? 8.154 0.250 -13.681 1.00 93.00 82 GLY A C 1
ATOM 584 O O . GLY A 1 82 ? 9.310 0.507 -14.000 1.00 93.00 82 GLY A O 1
ATOM 585 N N . ASN A 1 83 ? 7.838 -0.350 -12.526 1.00 94.94 83 ASN A N 1
ATOM 586 C CA . ASN A 1 83 ? 8.826 -0.898 -11.589 1.00 94.94 83 ASN A CA 1
ATOM 587 C C . ASN A 1 83 ? 8.204 -2.001 -10.703 1.00 94.94 83 ASN A C 1
ATOM 589 O O . ASN A 1 83 ? 7.137 -1.786 -10.116 1.00 94.94 83 ASN A O 1
ATOM 593 N N . THR A 1 84 ? 8.846 -3.164 -10.586 1.00 95.19 84 THR A N 1
ATOM 594 C CA . THR A 1 84 ? 8.388 -4.295 -9.761 1.00 95.19 84 THR A CA 1
ATOM 595 C C . THR A 1 84 ? 8.615 -4.092 -8.259 1.00 95.19 84 THR A C 1
ATOM 597 O O . THR A 1 84 ? 7.950 -4.751 -7.467 1.00 95.19 84 THR A O 1
ATOM 600 N N . ASP A 1 85 ? 9.459 -3.132 -7.871 1.00 94.25 85 ASP A N 1
ATOM 601 C CA . ASP A 1 85 ? 9.700 -2.654 -6.494 1.00 94.25 85 ASP A CA 1
ATOM 602 C C . ASP A 1 85 ? 8.621 -1.665 -6.003 1.00 94.25 85 ASP A C 1
ATOM 604 O O . ASP A 1 85 ? 8.695 -1.069 -4.928 1.00 94.25 85 ASP A O 1
ATOM 608 N N . ALA A 1 86 ? 7.616 -1.418 -6.848 1.00 91.38 86 ALA A N 1
ATOM 609 C CA . ALA A 1 86 ? 6.405 -0.681 -6.515 1.00 91.38 86 ALA A CA 1
ATOM 610 C C . ALA A 1 86 ? 5.194 -1.630 -6.430 1.00 91.38 86 ALA A C 1
ATOM 612 O O . ALA A 1 86 ? 4.092 -1.304 -6.878 1.00 91.38 86 ALA A O 1
ATOM 613 N N . GLU A 1 87 ? 5.387 -2.806 -5.841 1.00 92.44 87 GLU A N 1
ATOM 614 C CA . GLU A 1 87 ? 4.416 -3.887 -5.660 1.00 92.44 87 GLU A CA 1
ATOM 615 C C . GLU A 1 87 ? 3.348 -3.567 -4.607 1.00 92.44 87 GLU A C 1
ATOM 617 O O . GLU A 1 87 ? 2.173 -3.897 -4.776 1.00 92.44 87 GLU A O 1
ATOM 622 N N . GLY A 1 88 ? 3.723 -2.872 -3.527 1.00 82.69 88 GLY A N 1
ATOM 623 C CA . GLY A 1 88 ? 2.852 -2.670 -2.372 1.00 82.69 88 GLY A CA 1
ATOM 624 C C . GLY A 1 88 ? 1.567 -1.929 -2.724 1.00 82.69 88 GLY A C 1
ATOM 625 O O . GLY A 1 88 ? 0.498 -2.237 -2.202 1.00 82.69 88 GLY A O 1
ATOM 626 N N . ARG A 1 89 ? 1.643 -0.980 -3.662 1.00 86.69 89 ARG A N 1
ATOM 627 C CA . ARG A 1 89 ? 0.467 -0.248 -4.149 1.00 86.69 89 ARG A CA 1
ATOM 628 C C . ARG A 1 89 ? -0.431 -1.104 -5.045 1.00 86.69 89 ARG A C 1
ATOM 630 O O . ARG A 1 89 ? -1.634 -0.877 -5.038 1.00 86.69 89 ARG A O 1
ATOM 637 N N . LEU A 1 90 ? 0.117 -2.093 -5.758 1.00 91.94 90 LEU A N 1
ATOM 638 C CA . LEU A 1 90 ? -0.656 -3.007 -6.607 1.00 91.94 90 LEU A CA 1
ATOM 639 C C . LEU A 1 90 ? -1.560 -3.890 -5.745 1.00 91.94 90 LEU A C 1
ATOM 641 O O . LEU A 1 90 ? -2.768 -3.944 -5.958 1.00 91.94 90 LEU A O 1
ATOM 645 N N . ILE A 1 91 ? -0.997 -4.505 -4.702 1.00 91.25 91 ILE A N 1
ATOM 646 C CA . ILE A 1 91 ? -1.781 -5.356 -3.800 1.00 91.25 91 ILE A CA 1
ATOM 647 C C . ILE A 1 91 ? -2.775 -4.542 -2.959 1.00 91.25 91 ILE A C 1
ATOM 649 O O . ILE A 1 91 ? -3.885 -4.994 -2.675 1.00 91.25 91 ILE A O 1
ATOM 653 N N . LEU A 1 92 ? -2.399 -3.315 -2.574 1.00 83.44 92 LEU A N 1
ATOM 654 C CA . LEU A 1 92 ? -3.289 -2.404 -1.861 1.00 83.44 92 LEU A CA 1
ATOM 655 C C . LEU A 1 92 ? -4.434 -1.914 -2.748 1.00 83.44 92 LEU A C 1
ATOM 657 O O . LEU A 1 92 ? -5.532 -1.751 -2.230 1.00 83.44 92 LEU A O 1
ATOM 661 N N . ALA A 1 93 ? -4.214 -1.696 -4.046 1.00 86.06 93 ALA A N 1
ATOM 662 C CA . ALA A 1 93 ? -5.257 -1.277 -4.980 1.00 86.06 93 ALA A CA 1
ATOM 663 C C . ALA A 1 93 ? -6.418 -2.280 -5.026 1.00 86.06 93 ALA A C 1
ATOM 665 O O . ALA A 1 93 ? -7.572 -1.881 -4.878 1.00 86.06 93 ALA A O 1
ATOM 666 N N . ASP A 1 94 ? -6.127 -3.577 -5.128 1.00 89.12 94 ASP A N 1
ATOM 667 C CA . ASP A 1 94 ? -7.166 -4.614 -5.123 1.00 89.12 94 ASP A CA 1
ATOM 668 C C . ASP A 1 94 ? -7.850 -4.751 -3.762 1.00 89.12 94 ASP A C 1
ATOM 670 O O . ASP A 1 94 ? -9.075 -4.892 -3.688 1.00 89.12 94 ASP A O 1
ATOM 674 N N . ALA A 1 95 ? -7.086 -4.656 -2.671 1.00 81.12 95 ALA A N 1
ATOM 675 C CA . ALA A 1 95 ? -7.649 -4.687 -1.327 1.00 81.12 95 ALA A CA 1
ATOM 676 C C . ALA A 1 95 ? -8.530 -3.458 -1.033 1.00 81.12 95 ALA A C 1
ATOM 678 O O . ALA A 1 95 ? -9.541 -3.584 -0.343 1.00 81.12 95 ALA A O 1
ATOM 679 N N . LEU A 1 96 ? -8.178 -2.283 -1.567 1.00 82.06 96 LEU A N 1
ATOM 680 C CA . LEU A 1 96 ? -8.993 -1.071 -1.495 1.00 82.06 96 LEU A CA 1
ATOM 681 C C . LEU A 1 96 ? -10.238 -1.189 -2.367 1.00 82.06 96 LEU A C 1
ATOM 683 O O . LEU A 1 96 ? -11.312 -0.878 -1.873 1.00 82.06 96 LEU A O 1
ATOM 687 N N . ALA A 1 97 ? -10.130 -1.700 -3.596 1.00 84.31 97 ALA A N 1
ATOM 688 C CA . ALA A 1 97 ? -11.289 -1.937 -4.454 1.00 84.31 97 ALA A CA 1
ATOM 689 C C . ALA A 1 97 ? -12.301 -2.887 -3.784 1.00 84.31 97 ALA A C 1
ATOM 691 O O . ALA A 1 97 ? -13.496 -2.609 -3.771 1.00 84.31 97 ALA A O 1
ATOM 692 N N . LEU A 1 98 ? -11.822 -3.960 -3.140 1.00 85.81 98 LEU A N 1
ATOM 693 C CA . LEU A 1 98 ? -12.655 -4.878 -2.352 1.00 85.81 98 LEU A CA 1
ATOM 694 C C . LEU A 1 98 ? -13.260 -4.224 -1.094 1.00 85.81 98 LEU A C 1
ATOM 696 O O . LEU A 1 98 ? -14.358 -4.596 -0.673 1.00 85.81 98 LEU A O 1
ATOM 700 N N . ALA A 1 99 ? -12.543 -3.299 -0.451 1.00 78.25 99 ALA A N 1
ATOM 701 C CA . ALA A 1 99 ? -13.054 -2.558 0.703 1.00 78.25 99 ALA A CA 1
ATOM 702 C C . ALA A 1 99 ? -14.130 -1.540 0.293 1.00 78.25 99 ALA A C 1
ATOM 704 O O . ALA A 1 99 ? -15.142 -1.394 0.973 1.00 78.25 99 ALA A O 1
ATOM 705 N N . ASP A 1 100 ? -13.905 -0.847 -0.823 1.00 82.25 100 ASP A N 1
ATOM 706 C CA . ASP A 1 100 ? -14.754 0.224 -1.342 1.00 82.25 100 ASP A CA 1
ATOM 707 C C . ASP A 1 100 ? -16.120 -0.291 -1.823 1.00 82.25 100 ASP A C 1
ATOM 709 O O . ASP A 1 100 ? -17.108 0.437 -1.778 1.00 82.25 100 ASP A O 1
ATOM 713 N N . GLU A 1 101 ? -16.222 -1.575 -2.183 1.00 82.56 101 GLU A N 1
ATOM 714 C CA . GLU A 1 101 ? -17.498 -2.251 -2.456 1.00 82.56 101 GLU A CA 1
ATOM 715 C C . GLU A 1 101 ? -18.522 -2.112 -1.306 1.00 82.56 101 GLU A C 1
ATOM 717 O O . GLU A 1 101 ? -19.723 -2.158 -1.573 1.00 82.56 101 GLU A O 1
ATOM 722 N N . GLU A 1 102 ? -18.073 -1.886 -0.061 1.00 79.69 102 GLU A N 1
ATOM 723 C CA . GLU A 1 102 ? -18.917 -1.803 1.144 1.00 79.69 102 GLU A CA 1
ATOM 724 C C . GLU A 1 102 ? -19.104 -0.384 1.735 1.00 79.69 102 GLU A C 1
ATOM 726 O O . GLU A 1 102 ? -19.717 -0.268 2.791 1.00 79.69 102 GLU A O 1
ATOM 731 N N . GLN A 1 103 ? -18.625 0.690 1.089 1.00 76.50 103 GLN A N 1
ATOM 732 C CA . GLN A 1 103 ? -18.848 2.098 1.510 1.00 76.50 103 GLN A CA 1
ATOM 733 C C . GLN A 1 103 ? -18.437 2.459 2.971 1.00 76.50 103 GLN A C 1
ATOM 735 O O . GLN A 1 103 ? -19.288 2.832 3.778 1.00 76.50 103 GLN A O 1
ATOM 740 N N . PRO A 1 104 ? -17.143 2.389 3.351 1.00 67.75 104 PRO A N 1
ATOM 741 C CA . PRO A 1 104 ? -16.694 2.692 4.721 1.00 67.75 104 PRO A CA 1
ATOM 742 C C . PRO A 1 104 ? -16.713 4.194 5.114 1.00 67.75 104 PRO A C 1
ATOM 744 O O . PRO A 1 104 ? -16.949 5.080 4.292 1.00 67.75 104 PRO A O 1
ATOM 747 N N . GLU A 1 105 ? -16.472 4.493 6.407 1.00 64.25 105 GLU A N 1
ATOM 748 C CA . GLU A 1 105 ? -16.889 5.774 7.018 1.00 64.25 105 GLU A CA 1
ATOM 749 C C . GLU A 1 105 ? -15.802 6.741 7.594 1.00 64.25 105 GLU A C 1
ATOM 751 O O . GLU A 1 105 ? -16.172 7.886 7.856 1.00 64.25 105 GLU A O 1
ATOM 756 N N . LEU A 1 106 ? -14.499 6.414 7.824 1.00 58.94 106 LEU A N 1
ATOM 757 C CA . LEU A 1 106 ? -13.620 7.331 8.632 1.00 58.94 106 LEU A CA 1
ATOM 758 C C . LEU A 1 106 ? -12.059 7.305 8.532 1.00 58.94 106 LEU A C 1
ATOM 760 O O . LEU A 1 106 ? -11.470 6.302 8.136 1.00 58.94 106 LEU A O 1
ATOM 764 N N . LEU A 1 107 ? -11.419 8.415 9.005 1.00 42.91 107 LEU A N 1
ATOM 765 C CA . LEU A 1 107 ? -9.977 8.725 9.257 1.00 42.91 107 LEU A CA 1
ATOM 766 C C . LEU A 1 107 ? -9.658 9.448 10.607 1.00 42.91 107 LEU A C 1
ATOM 768 O O . LEU A 1 107 ? -10.563 10.016 11.209 1.00 42.91 107 LEU A O 1
ATOM 772 N N . VAL A 1 108 ? -8.372 9.466 11.040 1.00 46.31 108 VAL A N 1
ATOM 773 C CA . VAL A 1 108 ? -7.883 9.645 12.439 1.00 46.31 108 VAL A CA 1
ATOM 774 C C . VAL A 1 108 ? -6.472 10.345 12.674 1.00 46.31 108 VAL A C 1
ATOM 776 O O . VAL A 1 108 ? -5.713 10.450 11.716 1.00 46.31 108 VAL A O 1
ATOM 779 N N . GLU A 1 109 ? -6.100 10.761 13.928 1.00 28.98 109 GLU A N 1
ATOM 780 C CA . GLU A 1 109 ? -4.938 11.579 14.433 1.00 28.98 109 GLU A CA 1
ATOM 781 C C . GLU A 1 109 ? -3.921 10.956 15.455 1.00 28.98 109 GLU A C 1
ATOM 783 O O . GLU A 1 109 ? -4.303 10.687 16.596 1.00 28.98 109 GLU A O 1
ATOM 788 N N . ASP A 1 110 ? -2.620 10.851 15.092 1.00 46.78 110 ASP A N 1
ATOM 789 C CA . ASP A 1 110 ? -1.365 10.618 15.903 1.00 46.78 110 ASP A CA 1
ATOM 790 C C . ASP A 1 110 ? -0.379 11.774 15.581 1.00 46.78 110 ASP A C 1
ATOM 792 O O . ASP A 1 110 ? -0.824 12.694 14.886 1.00 46.78 110 ASP A O 1
ATOM 796 N N . PRO A 1 111 ? 0.939 11.795 15.932 1.00 63.88 111 PRO A N 1
ATOM 797 C CA . PRO A 1 111 ? 1.873 12.664 15.217 1.00 63.88 111 PRO A CA 1
ATOM 798 C C . PRO A 1 111 ? 1.980 12.177 13.767 1.00 63.88 111 PRO A C 1
ATOM 800 O O . PRO A 1 111 ? 2.820 11.366 13.384 1.00 63.88 111 PRO A O 1
ATOM 803 N N . LEU A 1 112 ? 1.048 12.673 12.974 1.00 76.88 112 LEU A N 1
ATOM 804 C CA . LEU A 1 112 ? 0.865 12.428 11.565 1.00 76.88 112 LEU A CA 1
ATOM 805 C C . LEU A 1 112 ? 1.052 13.768 10.887 1.00 76.88 112 LEU A C 1
ATOM 807 O O . LEU A 1 112 ? 0.503 14.782 11.319 1.00 76.88 112 LEU A O 1
ATOM 811 N N . TRP A 1 113 ? 1.795 13.772 9.791 1.00 82.69 113 TRP A N 1
ATOM 812 C CA . TRP A 1 113 ? 1.860 14.946 8.946 1.00 82.69 113 TRP A CA 1
ATOM 813 C C . TRP A 1 113 ? 0.970 14.734 7.735 1.00 82.69 113 TRP A C 1
ATOM 815 O O . TRP A 1 113 ? 1.209 13.841 6.918 1.00 82.69 113 TRP A O 1
ATOM 825 N N . ARG A 1 114 ? -0.075 15.553 7.602 1.00 85.56 114 ARG A N 1
ATOM 826 C CA . ARG A 1 114 ? -0.952 15.471 6.438 1.00 85.56 114 ARG A CA 1
ATOM 827 C C . ARG A 1 114 ? -0.212 15.994 5.212 1.00 85.56 114 ARG A C 1
ATOM 829 O O . ARG A 1 114 ? 0.022 17.192 5.082 1.00 85.56 114 ARG A O 1
ATOM 836 N N . MET A 1 115 ? 0.099 15.095 4.286 1.00 89.31 115 MET A N 1
ATOM 837 C CA . MET A 1 115 ? 0.596 15.470 2.965 1.00 89.31 115 MET A CA 1
ATOM 838 C C . MET A 1 115 ? -0.559 15.738 1.991 1.00 89.31 115 MET A C 1
ATOM 840 O O . MET A 1 115 ? -1.616 15.105 2.088 1.00 89.31 115 MET A O 1
ATOM 844 N N . PRO A 1 116 ? -0.399 16.689 1.053 1.00 89.50 116 PRO A N 1
ATOM 845 C CA . PRO A 1 116 ? -1.444 16.999 0.091 1.00 89.50 116 PRO A CA 1
ATOM 846 C C . PRO A 1 116 ? -1.576 15.884 -0.950 1.00 89.50 116 PRO A C 1
ATOM 848 O O . PRO A 1 116 ? -0.586 15.400 -1.492 1.00 89.50 116 PRO A O 1
ATOM 851 N N . LEU A 1 117 ? -2.814 15.560 -1.331 1.00 88.38 117 LEU A N 1
ATOM 852 C CA . LEU A 1 117 ? -3.097 14.824 -2.568 1.00 88.38 117 LEU A CA 1
ATOM 853 C C . LEU A 1 117 ? -3.008 15.802 -3.749 1.00 88.38 117 LEU A C 1
ATOM 855 O O . LEU A 1 117 ? -4.027 16.239 -4.293 1.00 88.38 117 LEU A O 1
ATOM 859 N N . TRP A 1 118 ? -1.781 16.218 -4.076 1.00 91.62 118 TRP A N 1
ATOM 860 C CA . TRP A 1 118 ? -1.506 17.278 -5.045 1.00 91.62 118 TRP A CA 1
ATOM 861 C C . TRP A 1 118 ? -1.842 16.836 -6.474 1.00 91.62 118 TRP A C 1
ATOM 863 O O . TRP A 1 118 ? -1.044 16.192 -7.152 1.00 91.62 118 TRP A O 1
ATOM 873 N N . ARG A 1 119 ? -3.047 17.201 -6.930 1.00 89.94 119 ARG A N 1
ATOM 874 C CA . ARG A 1 119 ? -3.637 16.749 -8.203 1.00 89.94 119 ARG A CA 1
ATOM 875 C C . ARG A 1 119 ? -2.720 16.879 -9.427 1.00 89.94 119 ARG A C 1
ATOM 877 O O . ARG A 1 119 ? -2.730 15.951 -10.224 1.00 89.94 119 ARG A O 1
ATOM 884 N N . PRO A 1 120 ? -1.908 17.942 -9.600 1.00 92.50 120 PRO A N 1
ATOM 885 C CA . PRO A 1 120 ? -1.020 18.045 -10.761 1.00 92.50 120 PRO A CA 1
ATOM 886 C C .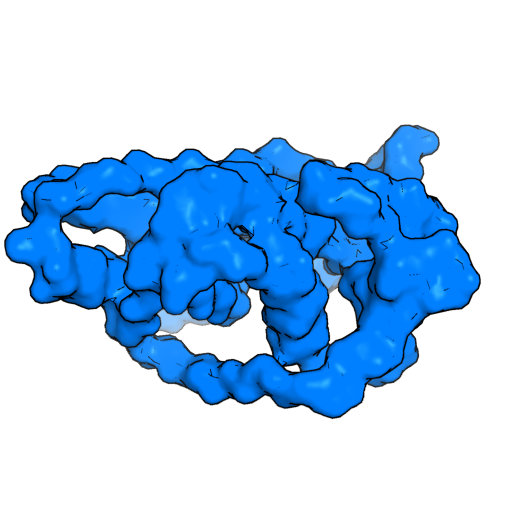 PRO A 1 120 ? -0.023 16.888 -10.931 1.00 92.50 120 PRO A C 1
ATOM 888 O O . PRO A 1 120 ? 0.449 16.659 -12.039 1.00 92.50 120 PRO A O 1
ATOM 891 N N . TYR A 1 121 ? 0.301 16.140 -9.871 1.00 91.50 121 TYR A N 1
ATOM 892 C CA . TYR A 1 121 ? 1.179 14.970 -9.986 1.00 91.50 121 TYR A CA 1
ATOM 893 C C . TYR A 1 121 ? 0.489 13.737 -10.572 1.00 91.50 121 TYR A C 1
ATOM 895 O O . TYR A 1 121 ? 1.176 12.806 -10.973 1.00 91.50 121 TYR A O 1
ATOM 903 N N . ASP A 1 122 ? -0.838 13.734 -10.684 1.00 88.62 122 ASP A N 1
ATOM 904 C CA . ASP A 1 122 ? -1.598 12.610 -11.235 1.00 88.62 122 ASP A CA 1
ATOM 905 C C . ASP A 1 122 ? -1.260 12.349 -12.714 1.00 88.62 122 ASP A C 1
ATOM 907 O O . ASP A 1 122 ? -1.136 11.201 -13.128 1.00 88.62 122 ASP A O 1
ATOM 911 N N . ALA A 1 123 ? -0.967 13.402 -13.488 1.00 90.81 123 ALA A N 1
ATOM 912 C CA . ALA A 1 123 ? -0.518 13.274 -14.878 1.00 90.81 123 ALA A CA 1
ATOM 913 C C . ALA A 1 123 ? 0.799 12.483 -15.021 1.00 90.81 123 ALA A C 1
ATOM 915 O O . ALA A 1 123 ? 1.062 11.893 -16.072 1.00 90.81 123 ALA A O 1
ATOM 916 N N . LYS A 1 124 ? 1.620 12.436 -13.963 1.00 90.19 124 LYS A N 1
ATOM 917 C CA . LYS A 1 124 ? 2.889 11.695 -13.947 1.00 90.19 124 LYS A CA 1
ATOM 918 C C . LYS A 1 124 ? 2.705 10.179 -13.832 1.00 90.19 124 LYS A C 1
ATOM 920 O O . LYS A 1 124 ? 3.673 9.459 -14.029 1.00 90.19 124 LYS A O 1
ATOM 925 N N . LEU A 1 125 ? 1.494 9.712 -13.516 1.00 92.50 125 LEU A N 1
ATOM 926 C CA . LEU A 1 125 ? 1.116 8.294 -13.494 1.00 92.50 125 LEU A CA 1
ATOM 927 C C . LEU A 1 125 ? 0.519 7.836 -14.836 1.00 92.50 125 LEU A C 1
ATOM 929 O O . LEU A 1 125 ? -0.115 6.785 -14.900 1.00 92.50 125 LEU A O 1
ATOM 933 N N . SER A 1 126 ? 0.646 8.634 -15.898 1.00 93.50 126 SER A N 1
ATOM 934 C CA . SER A 1 126 ? 0.134 8.260 -17.216 1.00 93.50 126 SER A CA 1
ATOM 935 C C . SER A 1 126 ? 0.906 7.076 -17.801 1.00 93.50 126 SER A C 1
ATOM 937 O O . SER A 1 126 ? 2.122 6.967 -17.656 1.00 93.50 126 SER A O 1
ATOM 939 N N . SER A 1 127 ? 0.179 6.198 -18.487 1.00 93.31 127 SER A N 1
ATOM 940 C CA . SER A 1 127 ? 0.741 5.119 -19.295 1.00 93.31 127 SER A CA 1
ATOM 941 C C . SER A 1 127 ? 0.360 5.326 -20.761 1.00 93.31 127 SER A C 1
ATOM 943 O O . SER A 1 127 ? -0.659 5.942 -21.072 1.00 93.31 127 SER A O 1
ATOM 945 N N . LYS A 1 128 ? 1.200 4.831 -21.677 1.00 93.31 128 LYS A N 1
ATOM 946 C CA . LYS A 1 128 ? 0.903 4.813 -23.120 1.00 93.31 128 LYS A CA 1
ATOM 947 C C . LYS A 1 128 ? 0.121 3.572 -23.550 1.00 93.31 128 LYS A C 1
ATOM 949 O O . LYS A 1 128 ? -0.404 3.556 -24.660 1.00 93.31 128 LYS A O 1
ATOM 954 N N . ILE A 1 129 ? 0.102 2.537 -22.712 1.00 94.38 129 ILE A N 1
ATOM 955 C CA . ILE A 1 129 ? -0.409 1.200 -23.050 1.00 94.38 129 ILE A CA 1
ATOM 956 C C . ILE A 1 129 ? -1.435 0.666 -22.041 1.00 94.38 129 ILE A C 1
ATOM 958 O O . ILE A 1 129 ? -2.026 -0.384 -22.277 1.00 94.38 129 ILE A O 1
ATOM 962 N N . ALA A 1 130 ? -1.653 1.377 -20.935 1.00 95.88 130 ALA A N 1
ATOM 963 C CA . ALA A 1 130 ? -2.615 1.056 -19.888 1.00 95.88 130 ALA A CA 1
ATOM 964 C C . ALA A 1 130 ? -3.325 2.330 -19.402 1.00 95.88 130 ALA A C 1
ATOM 966 O O . ALA A 1 130 ? -2.969 3.442 -19.799 1.00 95.88 130 ALA A O 1
ATOM 967 N N . ASP A 1 131 ? -4.306 2.183 -18.512 1.00 95.06 131 ASP A N 1
ATOM 968 C CA . ASP A 1 131 ? -5.012 3.331 -17.930 1.00 95.06 131 ASP A CA 1
ATOM 969 C C . ASP A 1 131 ? -4.083 4.190 -17.055 1.00 95.06 131 ASP A C 1
ATOM 971 O O . ASP A 1 131 ? -4.205 5.418 -17.029 1.00 95.06 131 ASP A O 1
ATOM 975 N N . ILE A 1 132 ? -3.160 3.546 -16.330 1.00 95.19 132 ILE A N 1
ATOM 976 C CA . ILE A 1 132 ? -2.160 4.180 -15.457 1.00 95.19 132 ILE A CA 1
ATOM 977 C C . ILE A 1 132 ? -0.866 3.358 -15.378 1.00 95.19 132 ILE A C 1
ATOM 979 O O . ILE A 1 132 ? -0.859 2.158 -15.647 1.00 95.19 132 ILE A O 1
ATOM 983 N N . ASN A 1 133 ? 0.220 3.998 -14.948 1.00 95.81 133 ASN A N 1
ATOM 984 C CA . ASN A 1 133 ? 1.484 3.365 -14.578 1.00 95.81 133 ASN A CA 1
ATOM 985 C C . ASN A 1 133 ? 1.627 3.307 -13.043 1.00 95.81 133 ASN A C 1
ATOM 987 O O . ASN A 1 133 ? 1.136 4.187 -12.327 1.00 95.81 133 ASN A O 1
ATOM 991 N N . ASN A 1 134 ? 2.287 2.272 -12.514 1.00 94.31 134 ASN A N 1
ATOM 992 C CA . ASN A 1 134 ? 2.500 2.132 -11.072 1.00 94.31 134 ASN A CA 1
ATOM 993 C C . ASN A 1 134 ? 3.628 3.020 -10.510 1.00 94.31 134 ASN A C 1
ATOM 995 O O . ASN A 1 134 ? 3.725 3.147 -9.290 1.00 94.31 134 ASN A O 1
ATOM 999 N N . VAL A 1 135 ? 4.434 3.689 -11.336 1.00 92.44 135 VAL A N 1
ATOM 1000 C CA . VAL A 1 135 ? 5.480 4.634 -10.906 1.00 92.44 135 VAL A CA 1
ATOM 1001 C C . VAL A 1 135 ? 5.451 5.939 -11.703 1.00 92.44 135 VAL A C 1
ATOM 1003 O O . VAL A 1 135 ? 4.797 6.043 -12.736 1.00 92.44 135 VAL A O 1
ATOM 1006 N N . THR A 1 136 ? 6.160 6.955 -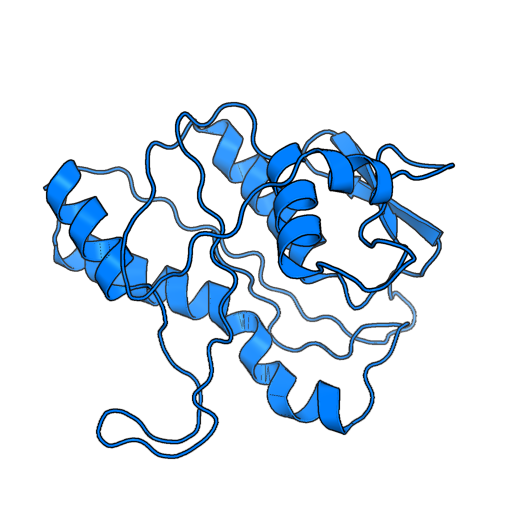11.203 1.00 89.56 136 THR A N 1
ATOM 1007 C CA . THR A 1 136 ? 6.491 8.161 -11.977 1.00 89.56 136 THR A CA 1
ATOM 1008 C C . THR A 1 136 ? 7.914 8.060 -12.512 1.00 89.56 136 THR A C 1
ATOM 1010 O O . THR A 1 136 ? 8.759 7.374 -11.941 1.00 89.56 136 THR A O 1
ATOM 1013 N N . THR A 1 137 ? 8.204 8.771 -13.598 1.00 80.31 137 THR A N 1
ATOM 1014 C CA . THR A 1 137 ? 9.495 8.676 -14.299 1.00 80.31 137 THR A CA 1
ATOM 1015 C C . THR A 1 137 ? 10.619 9.507 -13.672 1.00 80.31 137 THR A C 1
ATOM 1017 O O . THR A 1 137 ? 11.766 9.379 -14.082 1.00 80.31 137 THR A O 1
ATOM 1020 N N . ASP A 1 138 ? 10.309 10.397 -12.726 1.00 83.38 138 ASP A N 1
ATOM 1021 C CA . ASP A 1 138 ? 11.238 11.403 -12.193 1.00 83.38 138 ASP A CA 1
ATOM 1022 C C . ASP A 1 138 ? 11.753 11.107 -10.774 1.00 83.38 138 ASP A C 1
ATOM 1024 O O . ASP A 1 138 ? 12.643 11.803 -10.294 1.00 83.38 138 ASP A O 1
ATOM 1028 N N . GLY A 1 139 ? 11.205 10.095 -10.092 1.00 78.25 139 GLY A N 1
ATOM 1029 C CA . GLY A 1 139 ? 11.617 9.700 -8.739 1.00 78.25 139 GLY A CA 1
ATOM 1030 C C . GLY A 1 139 ? 11.246 10.689 -7.623 1.00 78.25 139 GLY A C 1
ATOM 1031 O O . GLY A 1 139 ? 11.585 10.457 -6.463 1.00 78.25 139 GLY A O 1
ATOM 1032 N N . PHE A 1 140 ? 10.530 11.775 -7.928 1.00 86.56 140 PHE A N 1
ATOM 1033 C CA . PHE A 1 140 ? 10.145 12.785 -6.942 1.00 86.56 140 PHE A CA 1
ATOM 1034 C C . PHE A 1 140 ? 8.730 12.553 -6.398 1.00 86.56 140 PHE A C 1
ATOM 1036 O O . PHE A 1 140 ? 7.846 12.035 -7.076 1.00 86.56 140 PHE A O 1
ATOM 1043 N N . ALA A 1 141 ? 8.493 13.007 -5.162 1.00 88.19 141 ALA A N 1
ATOM 1044 C CA . ALA A 1 141 ? 7.178 12.989 -4.510 1.00 88.19 141 ALA A CA 1
ATOM 1045 C C . ALA A 1 141 ? 6.537 11.588 -4.361 1.00 88.19 141 ALA A C 1
ATOM 1047 O O . ALA A 1 141 ? 5.311 11.470 -4.380 1.00 88.19 141 ALA A O 1
ATOM 1048 N N . GLY A 1 142 ? 7.355 10.545 -4.158 1.00 87.56 142 GLY A N 1
ATOM 1049 C CA . GLY A 1 142 ? 6.933 9.137 -4.116 1.00 87.56 142 GLY A CA 1
ATOM 1050 C C . GLY A 1 142 ? 5.726 8.832 -3.219 1.00 87.56 142 GLY A C 1
ATOM 1051 O O . GLY A 1 142 ? 4.798 8.158 -3.658 1.00 87.56 142 GLY A O 1
ATOM 1052 N N . SER A 1 143 ? 5.674 9.373 -1.999 1.00 88.88 143 SER A N 1
ATOM 1053 C CA . SER A 1 143 ? 4.530 9.165 -1.096 1.00 88.88 143 SER A CA 1
ATOM 1054 C C . SER A 1 143 ? 3.234 9.806 -1.613 1.00 88.88 143 SER A C 1
ATOM 1056 O O . SER A 1 143 ? 2.153 9.238 -1.470 1.00 88.88 143 SER A O 1
ATOM 1058 N N . ILE A 1 144 ? 3.314 10.977 -2.260 1.00 92.44 144 ILE A N 1
ATOM 1059 C CA . ILE A 1 144 ? 2.132 11.651 -2.824 1.00 92.44 144 ILE A CA 1
ATOM 1060 C C . ILE A 1 144 ? 1.653 10.906 -4.071 1.00 92.44 144 ILE A C 1
ATOM 1062 O O . ILE A 1 144 ? 0.453 10.697 -4.236 1.00 92.44 144 ILE A O 1
ATOM 1066 N N . THR A 1 145 ? 2.568 10.485 -4.944 1.00 92.44 145 THR A N 1
ATOM 1067 C CA . THR A 1 145 ? 2.221 9.767 -6.178 1.00 92.44 145 THR A CA 1
ATOM 1068 C C . THR A 1 145 ? 1.670 8.374 -5.875 1.00 92.44 145 THR A C 1
ATOM 1070 O O . THR A 1 145 ? 0.683 7.975 -6.488 1.00 92.44 145 THR A O 1
ATOM 1073 N N . ALA A 1 146 ? 2.196 7.679 -4.861 1.00 90.62 146 ALA A N 1
ATOM 1074 C CA . ALA A 1 146 ? 1.616 6.437 -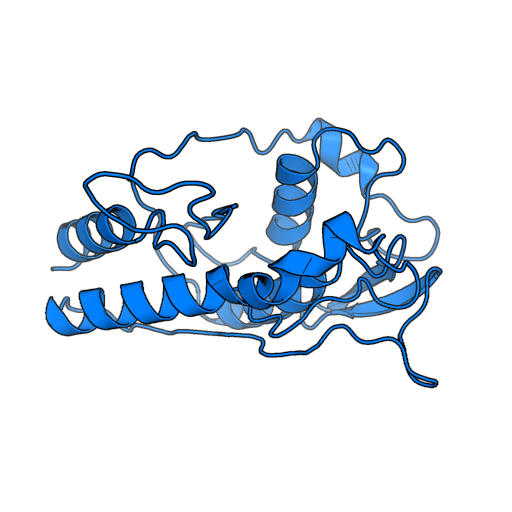4.351 1.00 90.62 146 ALA A CA 1
ATOM 1075 C C . ALA A 1 146 ? 0.192 6.646 -3.810 1.00 90.62 146 ALA A C 1
ATOM 1077 O O . ALA A 1 146 ? -0.717 5.887 -4.145 1.00 90.62 146 ALA A O 1
ATOM 1078 N N . ALA A 1 147 ? -0.040 7.705 -3.029 1.00 92.00 147 ALA A N 1
ATOM 1079 C CA . ALA A 1 147 ? -1.376 8.016 -2.530 1.00 92.00 147 ALA A CA 1
ATOM 1080 C C . ALA A 1 147 ? -2.354 8.374 -3.668 1.00 92.00 147 ALA A C 1
ATOM 1082 O O . ALA A 1 147 ? -3.502 7.932 -3.656 1.00 92.00 147 ALA A O 1
ATOM 1083 N N . LEU A 1 148 ? -1.917 9.130 -4.681 1.00 92.62 148 LEU A N 1
ATOM 1084 C CA . LEU A 1 148 ? -2.731 9.435 -5.866 1.00 92.62 148 LEU A CA 1
ATOM 1085 C C . LEU A 1 148 ? -3.071 8.175 -6.669 1.00 92.62 148 LEU A C 1
ATOM 1087 O O . LEU A 1 148 ? -4.221 8.021 -7.077 1.00 92.62 148 LEU A O 1
ATOM 1091 N N . PHE A 1 149 ? -2.114 7.255 -6.822 1.00 95.31 149 PHE A N 1
ATOM 1092 C CA . PHE A 1 149 ? -2.352 5.946 -7.423 1.00 95.31 149 PHE A CA 1
ATOM 1093 C C . PHE A 1 149 ? -3.457 5.193 -6.668 1.00 95.31 149 PHE A C 1
ATOM 1095 O O . PHE A 1 149 ? -4.459 4.810 -7.267 1.00 95.31 149 PHE A O 1
ATOM 1102 N N . LEU A 1 150 ? -3.334 5.055 -5.341 1.00 92.12 150 LEU A N 1
ATOM 1103 C CA . LEU A 1 150 ? -4.315 4.342 -4.511 1.00 92.12 150 LEU A CA 1
ATOM 1104 C C . LEU A 1 150 ? -5.705 4.987 -4.547 1.00 92.12 150 LEU A C 1
ATOM 1106 O O . LEU A 1 150 ? -6.712 4.281 -4.568 1.00 92.12 150 LEU A O 1
ATOM 1110 N N . LYS A 1 151 ? -5.772 6.321 -4.613 1.00 91.00 151 LYS A N 1
ATOM 1111 C CA . LYS A 1 151 ? -7.033 7.067 -4.671 1.00 91.00 151 LYS A CA 1
ATOM 1112 C C . LYS A 1 151 ? -7.918 6.645 -5.848 1.00 91.00 151 LYS A C 1
ATOM 1114 O O . LYS A 1 151 ? -9.135 6.665 -5.722 1.00 91.00 151 LYS A O 1
ATOM 1119 N N . ARG A 1 152 ? -7.339 6.233 -6.980 1.00 90.56 152 ARG A N 1
ATOM 1120 C CA . ARG A 1 152 ? -8.100 5.795 -8.168 1.00 90.56 152 ARG A CA 1
ATOM 1121 C C . ARG A 1 152 ? -8.935 4.538 -7.910 1.00 90.56 152 ARG A C 1
ATOM 1123 O O . ARG A 1 152 ? -9.945 4.317 -8.580 1.00 90.56 152 ARG A O 1
ATOM 1130 N N . PHE A 1 153 ? -8.564 3.758 -6.899 1.00 91.62 153 PHE A N 1
ATOM 1131 C CA . PHE A 1 153 ? -9.233 2.517 -6.515 1.00 91.62 153 PHE A CA 1
ATOM 1132 C C . PHE A 1 153 ? -10.311 2.702 -5.444 1.00 91.62 153 PHE A C 1
ATOM 1134 O O . PHE A 1 153 ? -10.943 1.730 -5.046 1.00 91.62 153 PHE A O 1
ATOM 1141 N N . VAL A 1 154 ? -10.552 3.944 -5.018 1.00 87.44 154 VAL A N 1
ATOM 1142 C CA . VAL A 1 154 ? -11.465 4.299 -3.932 1.00 87.44 154 VAL A CA 1
ATOM 1143 C C . VAL A 1 154 ? -12.461 5.346 -4.437 1.00 87.44 154 VAL A C 1
ATOM 1145 O O . VAL A 1 154 ? -12.068 6.457 -4.785 1.00 87.44 154 VAL A O 1
ATOM 1148 N N . GLU A 1 155 ? -13.741 4.995 -4.524 1.00 85.12 155 GLU A N 1
ATOM 1149 C CA . GLU A 1 155 ? -14.777 5.816 -5.169 1.00 85.12 155 GLU A CA 1
ATOM 1150 C C . GLU A 1 155 ? -16.065 5.922 -4.359 1.00 85.12 155 GLU A C 1
ATOM 1152 O O . GLU A 1 155 ? -16.654 6.998 -4.292 1.00 85.12 155 GLU A O 1
ATOM 1157 N N . LYS A 1 156 ? -16.504 4.821 -3.751 1.00 83.12 156 LYS A N 1
ATOM 1158 C CA . LYS A 1 156 ? -17.799 4.734 -3.076 1.00 83.12 156 LYS A CA 1
ATOM 1159 C C . LYS A 1 156 ? -17.733 5.132 -1.603 1.00 83.12 156 LYS A C 1
ATOM 1161 O O . LYS A 1 156 ? -18.753 5.508 -1.037 1.00 83.12 156 LYS A O 1
ATOM 1166 N N . THR A 1 157 ? -16.569 5.031 -0.966 1.00 80.62 157 THR A N 1
ATOM 1167 C CA . THR A 1 157 ? -16.395 5.405 0.442 1.00 80.62 157 THR A CA 1
ATOM 1168 C C . THR A 1 157 ? -16.642 6.896 0.692 1.00 80.62 157 THR A C 1
ATOM 1170 O O . THR A 1 157 ? -16.212 7.758 -0.078 1.00 80.62 157 THR A O 1
ATOM 1173 N N . HIS A 1 158 ? -17.257 7.222 1.831 1.00 80.75 158 HIS A N 1
ATOM 1174 C CA . HIS A 1 158 ? -17.465 8.611 2.252 1.00 80.75 158 HIS A CA 1
ATOM 1175 C C . HIS A 1 158 ? -16.186 9.267 2.779 1.00 80.75 158 HIS A C 1
ATOM 1177 O O . HIS A 1 158 ? -16.045 10.491 2.762 1.00 80.75 158 HIS A O 1
ATOM 1183 N N . SER A 1 159 ? -15.254 8.474 3.304 1.00 83.75 159 SER A N 1
ATOM 1184 C CA . SER A 1 159 ? -13.994 8.958 3.864 1.00 83.75 159 SER A CA 1
ATOM 1185 C C . SER A 1 159 ? -12.892 7.931 3.642 1.00 83.75 159 SER A C 1
ATOM 1187 O O . SER A 1 159 ? -13.094 6.730 3.809 1.00 83.75 159 SER A O 1
ATOM 1189 N N . TRP A 1 160 ? -11.711 8.404 3.243 1.00 86.38 160 TRP A N 1
ATOM 1190 C CA . TRP A 1 160 ? -10.567 7.547 2.949 1.00 86.38 160 TRP A CA 1
ATOM 1191 C C . TRP A 1 160 ? -9.274 8.113 3.509 1.00 86.38 160 TRP A C 1
ATOM 1193 O O . TRP A 1 160 ? -8.990 9.305 3.371 1.00 86.38 160 TRP A O 1
ATOM 1203 N N . ALA A 1 161 ? -8.489 7.203 4.086 1.00 88.19 161 ALA A N 1
ATOM 1204 C CA . ALA A 1 161 ? -7.182 7.448 4.651 1.00 88.19 161 ALA A CA 1
ATOM 1205 C C . ALA A 1 161 ? -6.1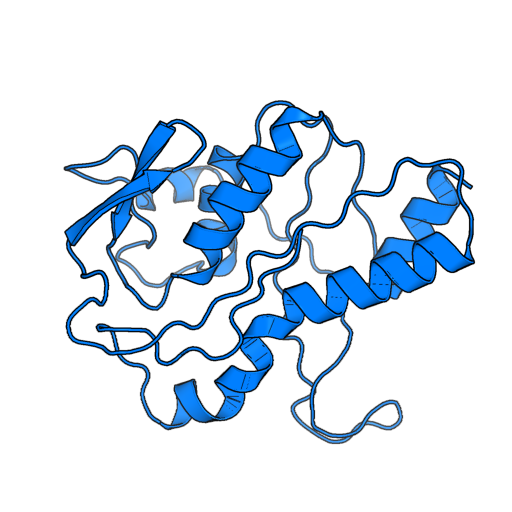00 6.604 4.016 1.00 88.19 161 ALA A C 1
ATOM 1207 O O . ALA A 1 161 ? -6.255 5.390 3.886 1.00 88.19 161 ALA A O 1
ATOM 1208 N N . HIS A 1 162 ? -4.957 7.229 3.767 1.00 89.06 162 HIS A N 1
ATOM 1209 C CA . HIS A 1 162 ? -3.721 6.523 3.502 1.00 89.06 162 HIS A CA 1
ATOM 1210 C C . HIS A 1 162 ? -2.660 6.961 4.504 1.00 89.06 162 HIS A C 1
ATOM 1212 O O . HIS A 1 162 ? -2.425 8.154 4.686 1.00 89.06 162 HIS A O 1
ATOM 1218 N N . PHE A 1 163 ? -2.041 5.973 5.138 1.00 88.00 163 PHE A N 1
ATOM 1219 C CA . PHE A 1 163 ? -0.941 6.148 6.067 1.00 88.00 163 PHE A CA 1
ATOM 1220 C C . PHE A 1 163 ? 0.294 5.509 5.445 1.00 88.00 163 PHE A C 1
ATOM 1222 O O . PHE A 1 163 ? 0.348 4.288 5.291 1.00 88.00 163 PHE A O 1
ATOM 1229 N N . ASP A 1 164 ? 1.256 6.348 5.078 1.00 88.62 164 ASP A N 1
ATOM 1230 C CA . ASP A 1 164 ? 2.601 5.920 4.708 1.00 88.62 164 ASP A CA 1
ATOM 1231 C C . ASP A 1 164 ? 3.432 5.870 5.997 1.00 88.62 164 ASP A C 1
ATOM 1233 O O . ASP A 1 164 ? 3.638 6.898 6.649 1.00 88.62 164 ASP A O 1
ATOM 1237 N N . ILE A 1 165 ? 3.804 4.664 6.427 1.00 89.56 165 ILE A N 1
ATOM 1238 C CA . ILE A 1 165 ? 4.477 4.420 7.706 1.00 89.56 165 ILE A CA 1
ATOM 1239 C C . ILE A 1 165 ? 5.790 3.681 7.483 1.00 89.56 165 ILE A C 1
ATOM 1241 O O . ILE A 1 165 ? 5.880 2.752 6.681 1.00 89.56 165 ILE A O 1
ATOM 1245 N N . PHE A 1 166 ? 6.814 4.052 8.250 1.00 88.12 166 PHE A N 1
ATOM 1246 C CA . PHE A 1 166 ? 8.108 3.377 8.184 1.00 88.12 166 PHE A CA 1
ATOM 1247 C C . PHE A 1 166 ? 8.082 2.009 8.887 1.00 88.12 166 PHE A C 1
ATOM 1249 O O . PHE A 1 166 ? 8.834 1.107 8.496 1.00 88.12 166 PHE A O 1
ATOM 1256 N N . ALA A 1 167 ? 7.202 1.873 9.891 1.00 88.50 167 ALA A N 1
ATOM 1257 C CA . ALA A 1 167 ? 6.958 0.684 10.712 1.00 88.50 167 ALA A CA 1
ATOM 1258 C C . ALA A 1 167 ? 8.220 0.116 11.385 1.00 88.50 167 ALA A C 1
ATOM 1260 O O . ALA A 1 167 ? 8.338 -1.090 11.611 1.00 88.50 167 ALA A O 1
ATOM 1261 N N . TRP A 1 168 ? 9.190 0.985 11.679 1.00 89.44 168 TRP A N 1
ATOM 1262 C CA . TRP A 1 168 ? 10.475 0.600 12.248 1.00 89.44 168 TRP A CA 1
ATOM 1263 C C . TRP A 1 168 ? 11.076 1.720 13.090 1.00 89.44 168 TRP A C 1
ATOM 1265 O O . TRP A 1 168 ? 10.984 2.899 12.746 1.00 89.44 168 TRP A O 1
ATOM 1275 N N . ASN A 1 169 ? 11.733 1.344 14.175 1.00 85.94 169 ASN A N 1
ATOM 1276 C CA . ASN A 1 169 ? 12.545 2.212 15.001 1.00 85.94 169 ASN A CA 1
ATOM 1277 C C . ASN A 1 169 ? 14.033 1.984 14.663 1.00 85.94 169 ASN A C 1
ATOM 1279 O O . ASN A 1 169 ? 14.527 0.869 14.850 1.00 85.94 169 ASN A O 1
ATOM 1283 N N . PRO A 1 170 ? 14.757 2.988 14.129 1.00 85.81 170 PRO A N 1
ATOM 1284 C CA . PRO A 1 170 ? 16.130 2.806 13.646 1.00 85.81 170 PRO A CA 1
ATOM 1285 C C . PRO A 1 170 ? 17.190 2.753 14.755 1.00 85.81 170 PRO A C 1
ATOM 1287 O O . PRO A 1 170 ? 18.323 2.378 14.473 1.00 85.81 170 PRO A O 1
ATOM 1290 N N . ALA A 1 171 ? 16.848 3.158 15.977 1.00 87.50 171 ALA A N 1
ATOM 1291 C CA . ALA A 1 171 ? 17.757 3.178 17.115 1.00 87.50 171 ALA A CA 1
ATOM 1292 C C . ALA A 1 171 ? 16.973 2.982 18.411 1.00 87.50 171 ALA A C 1
ATOM 1294 O O . ALA A 1 171 ? 15.786 3.299 18.469 1.00 87.50 171 ALA A O 1
ATOM 1295 N N . ASP A 1 172 ? 17.636 2.525 19.466 1.00 85.88 172 ASP A N 1
ATOM 1296 C CA . ASP A 1 172 ? 16.987 2.349 20.760 1.00 85.88 172 ASP A CA 1
ATOM 1297 C C . ASP A 1 172 ? 16.473 3.689 21.299 1.00 85.88 172 ASP A C 1
ATOM 1299 O O . ASP A 1 172 ? 17.139 4.726 21.243 1.00 85.88 172 ASP A O 1
ATOM 1303 N N . ARG A 1 173 ? 15.250 3.668 21.820 1.00 76.12 173 ARG A N 1
ATOM 1304 C CA . ARG A 1 173 ? 14.574 4.806 22.436 1.00 76.12 173 ARG A CA 1
ATOM 1305 C C . ARG A 1 173 ? 14.065 4.395 23.816 1.00 76.12 173 ARG A C 1
ATOM 1307 O O . ARG A 1 173 ? 13.791 3.218 24.038 1.00 76.12 173 ARG A O 1
ATOM 1314 N N . PRO A 1 174 ? 13.821 5.351 24.730 1.00 78.69 174 PRO A N 1
ATOM 1315 C CA . PRO A 1 174 ? 13.265 5.035 26.049 1.00 78.69 174 PRO A CA 1
ATOM 1316 C C . PRO A 1 174 ? 11.939 4.254 26.019 1.00 78.69 174 PRO A C 1
ATOM 1318 O O . PRO A 1 174 ? 11.606 3.584 26.988 1.00 78.69 174 PRO A O 1
ATOM 1321 N N . HIS A 1 175 ? 11.177 4.348 24.924 1.00 69.75 175 HIS A N 1
ATOM 1322 C CA . HIS A 1 175 ? 9.874 3.700 24.744 1.00 69.75 175 HIS A CA 1
ATOM 1323 C C . HIS A 1 175 ? 9.906 2.455 23.844 1.00 69.75 175 HIS A C 1
ATOM 1325 O O . HIS A 1 175 ? 8.862 1.839 23.652 1.00 69.75 175 HIS A O 1
ATOM 1331 N N . GLY A 1 176 ? 11.062 2.080 23.287 1.00 75.75 176 GLY A N 1
ATOM 1332 C CA . GLY A 1 176 ? 11.149 0.958 22.357 1.00 75.75 176 GLY A CA 1
ATOM 1333 C C . GLY A 1 176 ? 12.567 0.708 21.855 1.00 75.75 176 GLY A C 1
ATOM 1334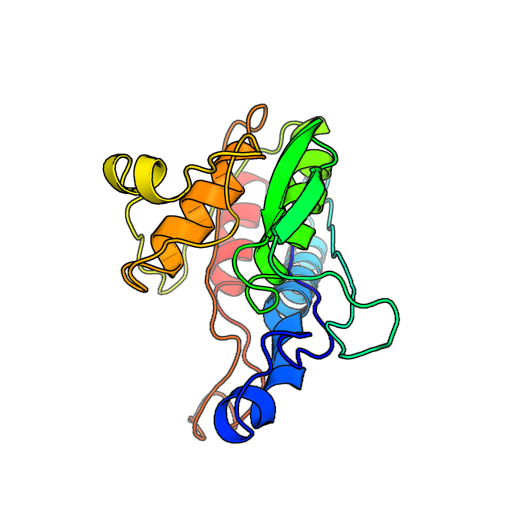 O O . GLY A 1 176 ? 13.325 1.643 21.599 1.00 75.75 176 GLY A O 1
ATOM 1335 N N . LEU A 1 177 ? 12.925 -0.564 21.699 1.00 85.31 177 LEU A N 1
ATOM 1336 C CA . LEU A 1 177 ? 14.205 -0.972 21.118 1.00 85.31 177 LEU A CA 1
ATOM 1337 C C . LEU A 1 177 ? 14.201 -0.790 19.593 1.00 85.31 177 LEU A C 1
ATOM 1339 O O . LEU A 1 177 ? 13.162 -0.561 18.969 1.00 85.31 177 LEU A O 1
ATOM 1343 N N . THR A 1 178 ? 15.376 -0.909 18.988 1.00 89.12 178 THR A N 1
ATOM 1344 C CA . THR A 1 178 ? 15.546 -0.987 17.536 1.00 89.12 178 THR A CA 1
ATOM 1345 C C . THR A 1 178 ? 14.776 -2.190 16.984 1.00 89.12 178 THR A C 1
ATOM 1347 O O . THR A 1 178 ? 14.988 -3.324 17.418 1.00 89.12 178 THR A O 1
ATOM 1350 N N . GLY A 1 179 ? 13.887 -1.974 16.013 1.00 89.75 179 GLY A N 1
ATOM 1351 C CA . GLY A 1 179 ? 13.018 -3.041 15.510 1.00 89.75 179 GLY A CA 1
ATOM 1352 C C . GLY A 1 179 ? 11.707 -2.544 14.917 1.00 89.75 179 GLY A C 1
ATOM 1353 O O . GLY A 1 179 ? 11.571 -1.370 14.596 1.00 89.75 179 GLY A O 1
ATOM 1354 N N . GLY A 1 180 ? 10.739 -3.448 14.756 1.00 87.19 180 GLY A N 1
ATOM 1355 C CA . GLY A 1 180 ? 9.394 -3.086 14.307 1.00 87.19 180 GLY A CA 1
ATOM 1356 C C . GLY A 1 180 ? 8.704 -2.164 15.313 1.00 87.19 180 GLY A C 1
ATOM 1357 O O . GLY A 1 180 ? 8.786 -2.400 16.514 1.00 87.19 180 GLY A O 1
ATOM 1358 N N . GLU A 1 181 ? 8.028 -1.131 14.815 1.00 86.25 181 GLU A N 1
ATOM 1359 C CA . GLU A 1 181 ? 7.350 -0.135 15.650 1.00 86.25 181 GLU A CA 1
ATOM 1360 C C . GLU A 1 181 ? 5.932 0.123 15.143 1.00 86.25 181 GLU A C 1
ATOM 1362 O O . GLU A 1 181 ? 5.689 0.229 13.933 1.00 86.25 181 GLU A O 1
ATOM 1367 N N . ALA A 1 182 ? 5.002 0.245 16.085 1.00 86.12 182 ALA A N 1
ATOM 1368 C CA . ALA A 1 182 ? 3.632 0.610 15.802 1.00 86.12 182 ALA A CA 1
ATOM 1369 C C . ALA A 1 182 ? 3.518 2.132 15.642 1.00 86.12 182 ALA A C 1
ATOM 1371 O O . ALA A 1 182 ? 3.914 2.906 16.511 1.00 86.12 182 ALA A O 1
ATOM 1372 N N . GLN A 1 183 ? 2.960 2.580 14.521 1.00 86.38 183 GLN A N 1
ATOM 1373 C CA . GLN A 1 183 ? 2.876 3.997 14.168 1.00 86.38 183 GLN A CA 1
ATOM 1374 C C . GLN A 1 183 ? 1.448 4.326 13.744 1.00 86.38 183 GLN A C 1
ATOM 1376 O O . GLN A 1 183 ? 0.871 3.629 12.912 1.00 86.38 183 GLN A O 1
ATOM 1381 N N . GLY A 1 184 ? 0.856 5.381 14.302 1.00 82.50 184 GLY A N 1
ATOM 1382 C CA . GLY A 1 184 ? -0.479 5.827 13.904 1.00 82.50 184 GLY A CA 1
ATOM 1383 C C . GLY A 1 184 ? -1.638 5.060 14.547 1.00 82.50 184 GLY A C 1
ATOM 1384 O O . GLY A 1 184 ? -2.787 5.441 14.345 1.00 82.50 184 GLY A O 1
ATOM 1385 N N . ILE A 1 185 ? -1.400 3.976 15.297 1.00 86.19 185 ILE A N 1
ATOM 1386 C CA . ILE A 1 185 ? -2.491 3.090 15.750 1.00 86.19 185 ILE A CA 1
ATOM 1387 C C . ILE A 1 185 ? -3.259 3.611 16.972 1.00 86.19 185 ILE A C 1
ATOM 1389 O O . ILE A 1 185 ? -4.464 3.399 17.063 1.00 86.19 185 ILE A O 1
ATOM 1393 N N . ARG A 1 186 ? -2.599 4.315 17.903 1.00 82.25 186 ARG A N 1
ATOM 1394 C CA . ARG A 1 186 ? -3.242 4.830 19.135 1.00 82.25 186 ARG A CA 1
ATOM 1395 C C . ARG A 1 186 ? -4.209 5.952 18.823 1.00 82.25 186 ARG A C 1
ATOM 1397 O O . ARG A 1 186 ? -5.328 6.004 19.311 1.00 82.25 186 ARG A O 1
ATOM 1404 N N . ALA A 1 187 ? -3.729 6.830 17.973 1.00 81.44 187 ALA A N 1
ATOM 1405 C CA . ALA A 1 187 ? -4.527 7.705 17.171 1.00 81.44 187 ALA A CA 1
ATOM 1406 C C . ALA A 1 187 ? -5.754 7.036 16.592 1.00 81.44 187 ALA A C 1
ATOM 1408 O O . ALA A 1 187 ? -6.857 7.384 17.007 1.00 81.44 187 ALA A O 1
ATOM 1409 N N . LEU A 1 188 ? -5.534 6.097 15.650 1.00 84.19 188 LEU A N 1
ATOM 1410 C CA . LEU A 1 188 ? -6.568 5.399 14.879 1.00 84.19 188 LEU A CA 1
ATOM 1411 C C . LEU A 1 188 ? -7.675 4.875 15.788 1.00 84.19 188 LEU A C 1
ATOM 1413 O O . LEU A 1 188 ? -8.854 5.113 15.535 1.00 84.19 188 LEU A O 1
ATOM 1417 N N . GLU A 1 189 ? -7.288 4.249 16.888 1.00 85.69 189 GLU A N 1
ATOM 1418 C CA . GLU A 1 189 ? -8.220 3.764 17.892 1.00 85.69 189 GLU A CA 1
ATOM 1419 C C . GLU A 1 189 ? -9.049 4.888 18.524 1.00 85.69 189 GLU A C 1
ATOM 1421 O O . GLU A 1 189 ? -10.273 4.794 18.507 1.00 85.69 189 GLU A O 1
ATOM 1426 N N . ARG A 1 190 ? -8.430 5.979 18.993 1.00 80.62 190 ARG A N 1
ATOM 1427 C CA . ARG A 1 190 ? -9.133 7.068 19.693 1.00 80.62 190 ARG A CA 1
ATOM 1428 C C . ARG A 1 190 ? -10.234 7.722 18.875 1.00 80.62 190 ARG A C 1
ATOM 1430 O O . ARG A 1 190 ? -11.273 8.053 19.434 1.00 80.62 190 ARG A O 1
ATOM 1437 N N . VAL A 1 191 ? -10.038 7.941 17.576 1.00 82.38 191 VAL A N 1
ATOM 1438 C CA . VAL A 1 191 ? -11.100 8.546 16.750 1.00 82.38 191 VAL A CA 1
ATOM 1439 C C . VAL A 1 191 ? -12.169 7.526 16.383 1.00 82.38 191 VAL A C 1
ATOM 1441 O O . VAL A 1 191 ? -13.337 7.898 16.312 1.00 82.38 191 VAL A O 1
ATOM 1444 N N . ILE A 1 192 ? -11.818 6.247 16.203 1.00 83.31 192 ILE A N 1
ATOM 1445 C CA . ILE A 1 192 ? -12.825 5.193 16.011 1.00 83.31 192 ILE A CA 1
ATOM 1446 C C . ILE A 1 192 ? -13.690 5.069 17.271 1.00 83.31 192 ILE A C 1
ATOM 1448 O O . ILE A 1 192 ? -14.912 5.133 17.176 1.00 83.31 192 ILE A O 1
ATOM 1452 N N . ALA A 1 193 ? -13.070 4.960 18.446 1.00 81.56 193 ALA A N 1
ATOM 1453 C CA . ALA A 1 193 ? -13.767 4.901 19.726 1.00 81.56 193 ALA A CA 1
ATOM 1454 C C . ALA A 1 193 ? -14.538 6.197 20.019 1.00 81.56 193 ALA A C 1
ATOM 1456 O O . ALA A 1 193 ? -15.671 6.145 20.467 1.00 81.56 193 ALA A O 1
ATOM 1457 N N . GLY A 1 194 ? -13.974 7.369 19.719 1.00 80.69 194 GLY A N 1
ATOM 1458 C CA . GLY A 1 194 ? -14.641 8.651 19.953 1.00 80.69 194 GLY A CA 1
ATOM 1459 C C . GLY A 1 194 ? -15.822 8.927 19.017 1.00 80.69 194 GLY A C 1
ATOM 1460 O O . GLY A 1 194 ? -16.761 9.607 19.417 1.00 80.69 194 GLY A O 1
ATOM 1461 N N . ARG A 1 195 ? -15.792 8.425 17.774 1.00 81.38 195 ARG A N 1
ATOM 1462 C CA . ARG A 1 195 ? -16.889 8.619 16.811 1.00 81.38 195 ARG A CA 1
ATOM 1463 C C . ARG A 1 195 ? -17.978 7.551 16.922 1.00 81.38 195 ARG A C 1
ATOM 1465 O O . ARG A 1 195 ? -19.121 7.851 16.590 1.00 81.38 195 ARG A O 1
ATOM 1472 N N . PHE A 1 196 ? -17.632 6.331 17.335 1.00 81.62 196 PHE A N 1
ATOM 1473 C CA . PHE A 1 196 ? -18.544 5.179 17.288 1.00 81.62 196 PHE A CA 1
ATOM 1474 C C . PHE A 1 196 ? -18.686 4.390 18.602 1.00 81.62 196 PHE A C 1
ATOM 1476 O O . PHE A 1 196 ? -19.323 3.330 18.610 1.00 81.62 196 PHE A O 1
ATOM 1483 N N . GLY A 1 197 ? -18.034 4.837 19.674 1.00 70.25 197 GLY A N 1
ATOM 1484 C CA . GLY A 1 197 ? -18.199 4.301 21.028 1.00 70.25 197 GLY A CA 1
ATOM 1485 C C . GLY A 1 197 ? -19.389 4.887 21.771 1.00 70.25 197 GLY A C 1
ATOM 1486 O O . GLY A 1 197 ? -20.052 5.804 21.236 1.00 70.25 197 GLY A O 1
#

Radius of gyration: 17.21 Å; chains: 1; bounding box: 42×36×49 Å

Foldseek 3Di:
DFQAACAEQQEPLGDDPVVRVQRNCRRLRVVLQVVLVVLLVVLVFPDDDDDDYDHHHRDYDPPHDDQQDWDQEPVRFIEGENTSSLCRLRSLLNSQLVVQVPADEDDWDDPDDDDDLPVVCQVQQDDPVTRGYSDGPPPPPGVSNSVNSSVVSHDRYPDDDDDDDPQFDCADDPVDHGGGDRDCSVGVNVVCSVVGD

Sequence (197 aa):
VGKGVCFDTGGLDIKPSSGMLLMKKDMGGAANVLGLASMVMAAKPNVRLRVLIPAVENSIAGNAFRPGDVLKSRKGITVEIGNTDAEGRLILADALALADEEQPELLVEDPLWRMPLWRPYDAKLSSKIADINNVTTDGFAGSITAALFLKRFVEKTHSWAHFDIFAWNPADRPHGLTGGEAQGIRALERVIAGRFG